Protein 6XOJ (pdb70)

Sequence (296 aa):
EGRMQIDEQPGNAIGAAVEGFDHATASDADIDALKSSTIYTKKIAVLKGQDLSPQQFLALGKRLGRPEAYYEPMYQHPEVTEIFVSSSNVPENGKQIGVPKTGKFWHADYQFMPDPFGITLIYPQVIPEKNRGTYFIDMGRAYDDRLPEDLKKEISSGTYCRRHSVRKYFKIRPHHDVYRPISEIIEEEVERKTPAVVVVQPTTFTHPMTGETVLYISEGFTVGIEDQDGKPLDEELLKRLFDATGQLDESFEHDNIHLQSFEQGDLLVWDNRSLIHRRARHTTTPEPTVSSYRVTVHDERKLHDGI

Solvent-accessible surface area: 13485 Å² total; per-residue (Å²): 83,77,98,36,79,44,63,87,90,104,71,157,45,41,6,7,39,0,98,40,12,69,20,79,87,10,34,113,74,18,10,91,44,0,27,59,5,0,18,77,17,7,0,0,14,0,47,69,9,136,32,44,29,88,85,0,27,37,0,0,128,73,2,19,132,28,51,33,30,46,5,86,51,15,40,13,99,122,9,78,58,0,20,0,15,1,62,50,87,84,120,72,52,99,31,11,9,52,94,24,15,68,17,7,13,0,4,8,0,5,27,88,45,2,2,2,0,0,0,28,15,2,52,58,28,13,140,95,27,64,13,28,17,0,1,20,2,6,63,2,42,100,105,8,85,110,101,19,36,139,80,3,83,46,11,92,1,111,0,0,6,107,104,70,34,55,107,27,112,143,4,86,216,70,89,122,76,38,11,100,69,35,8,59,164,103,5,76,23,17,71,8,35,0,39,12,84,1,25,62,48,51,55,50,0,0,4,0,0,54,0,8,4,39,18,4,19,43,69,135,57,51,121,68,105,114,71,8,5,61,104,0,14,88,38,0,0,4,80,39,104,63,22,145,57,102,28,24,51,69,26,56,24,94,124,14,5,0,1,0,6,0,0,2,0,0,3,14,33,30,61,62,96,102,36,138,44,51,55,9,14,26,22,0,6,0,21,20,152,118,102,1,9,96,67,66

Secondary structure (DSSP, 8-state):
----EEEEPSTT---EEEES--TTT--HHHHHHHHHHHHHHSEEEE-S----HHHHHHHHHHHSEE---SSGGGB-SS-TT-EEEE-S-BTTB--SBSS---S-B-TTTTSSS--SEEEEEEEE--SSS--EEEEEHHHHHHHS-HHHHHHHTT-EEEE-STTTPPPPGGGTTS-HHHHHHHHHHHS--EEEESEEE-TTT--EEE---TTTEEEEE-TTSPBPPTHHHHHHHHHHTTT-TT--STTEEEE---TT-EEEEETTTEEEEEPP--S----EEEEEEEE-SS-SSTT-

Structure (mmCIF, N/CA/C/O backbone):
data_6XOJ
#
_entry.id   6XOJ
#
_cell.length_a   62.103
_cell.length_b   62.103
_cell.length_c   168.083
_cell.angle_alpha   90.000
_cell.angle_beta   90.000
_cell.angle_gamma   90.000
#
_symmetry.space_group_name_H-M   'P 43 21 2'
#
loop_
_entity.id
_entity.type
_entity.pdbx_description
1 polymer 'ScoE protein'
2 non-polymer '(3~{R})-3-(2-hydroxy-2-oxoethylamino)butanoic acid'
3 non-polymer '2-OXOGLUTARIC ACID'
4 non-polymer 'ACETATE ION'
5 non-polymer 'FE (III) ION'
6 water water
#
loop_
_atom_site.group_PDB
_atom_site.id
_atom_site.type_symbol
_atom_site.label_atom_id
_atom_site.label_alt_id
_atom_site.label_comp_id
_atom_site.label_asym_id
_atom_site.label_entity_id
_atom_site.label_seq_id
_atom_site.pdbx_PDB_ins_code
_atom_site.Cartn_x
_atom_site.Cartn_y
_atom_site.Cartn_z
_atom_site.occupancy
_atom_site.B_iso_or_equiv
_atom_site.auth_seq_id
_atom_site.auth_comp_id
_atom_site.auth_asym_id
_atom_site.auth_atom_id
_atom_site.pdbx_PDB_model_num
ATOM 1 N N . GLU A 1 28 ? 8.302 -42.937 200.721 1.00 41.38 28 GLU A N 1
ATOM 2 C CA . GLU A 1 28 ? 9.403 -43.258 199.816 1.00 35.33 28 GLU A CA 1
ATOM 3 C C . GLU A 1 28 ? 9.625 -44.752 199.711 1.00 39.78 28 GLU A C 1
ATOM 4 O O . GLU A 1 28 ? 8.778 -45.554 200.107 1.00 44.79 28 GLU A O 1
ATOM 6 N N . GLY A 1 29 ? 10.785 -45.116 199.177 1.00 45.03 29 GLY A N 1
ATOM 7 C CA . GLY A 1 29 ? 11.108 -46.511 198.987 1.00 50.93 29 GLY A CA 1
ATOM 8 C C . GLY A 1 29 ? 11.593 -46.850 197.594 1.00 59.75 29 GLY A C 1
ATOM 9 O O . GLY A 1 29 ? 12.367 -47.802 197.436 1.00 79.34 29 GLY A O 1
ATOM 10 N N . ARG A 1 30 ? 11.167 -46.097 196.573 1.00 46.51 30 ARG A N 1
ATOM 11 C CA . ARG A 1 30 ? 11.578 -46.480 195.226 1.00 42.66 30 ARG A CA 1
ATOM 12 C C . ARG A 1 30 ? 11.566 -45.393 194.147 1.00 29.24 30 ARG A C 1
ATOM 13 O O . ARG A 1 30 ? 11.745 -45.730 192.976 1.00 31.50 30 ARG A O 1
ATOM 16 N N . MET A 1 31 ? 11.379 -44.110 194.483 1.00 29.37 31 MET A N 1
ATOM 17 C CA . MET A 1 31 ? 11.650 -43.081 193.477 1.00 24.59 31 MET A CA 1
ATOM 18 C C . MET A 1 31 ? 13.133 -43.111 193.136 1.00 22.28 31 MET A C 1
ATOM 19 O O . MET A 1 31 ? 13.985 -43.121 194.030 1.00 27.48 31 MET A O 1
ATOM 24 N N . GLN A 1 32 ? 13.443 -43.134 191.841 1.00 21.31 32 GLN A N 1
ATOM 25 C CA . GLN A 1 32 ? 14.822 -43.160 191.369 1.00 24.35 32 GLN A CA 1
ATOM 26 C C . GLN A 1 32 ? 15.006 -42.071 190.325 1.00 19.52 32 GLN A C 1
ATOM 27 O O . GLN A 1 32 ? 14.352 -42.095 189.278 1.00 20.97 32 GLN A O 1
ATOM 30 N N . ILE A 1 33 ? 15.894 -41.122 190.607 1.00 20.97 33 ILE A N 1
ATOM 31 C CA . ILE A 1 33 ? 16.195 -40.027 189.692 1.00 20.51 33 ILE A CA 1
ATOM 32 C C . ILE A 1 33 ? 17.482 -40.343 188.944 1.00 20.94 33 ILE A C 1
ATOM 33 O O . ILE A 1 33 ? 18.522 -40.604 189.564 1.00 23.04 33 ILE A O 1
ATOM 38 N N . ASP A 1 34 ? 17.426 -40.293 187.613 1.00 18.86 34 ASP A N 1
ATOM 39 C CA . ASP A 1 34 ? 18.589 -40.511 186.755 1.00 21.16 34 ASP A CA 1
ATOM 40 C C . ASP A 1 34 ? 18.868 -39.211 186.011 1.00 21.59 34 ASP A C 1
ATOM 41 O O . ASP A 1 34 ? 18.226 -38.922 184.994 1.00 20.54 34 ASP A O 1
ATOM 43 N N . GLU A 1 35 ? 19.824 -38.434 186.511 1.00 22.50 35 GLU A N 1
ATOM 44 C CA . GLU A 1 35 ? 20.161 -37.154 185.901 1.00 20.51 35 GLU A CA 1
ATOM 45 C C . GLU A 1 35 ? 21.096 -37.356 184.717 1.00 23.39 35 GLU A C 1
ATOM 46 O O . GLU A 1 35 ? 21.988 -38.209 184.750 1.00 25.79 35 GLU A O 1
ATOM 52 N N . GLN A 1 36 ? 20.889 -36.568 183.661 1.00 22.16 36 GLN A N 1
ATO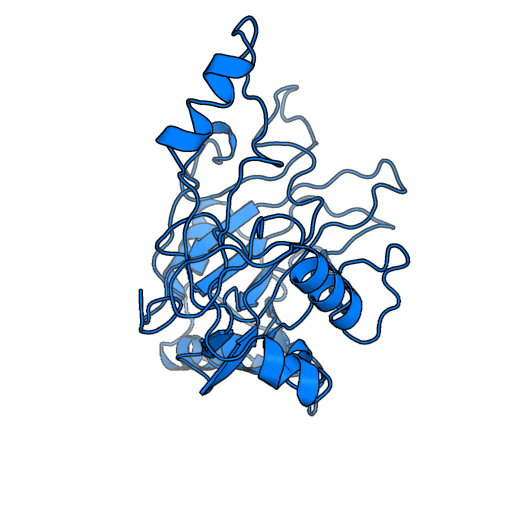M 53 C CA . GLN A 1 36 ? 21.818 -36.596 182.544 1.00 22.97 36 GLN A CA 1
ATOM 54 C C . GLN A 1 36 ? 23.201 -36.163 183.029 1.00 24.39 36 GLN A C 1
ATOM 55 O O . GLN A 1 36 ? 23.321 -35.338 183.938 1.00 25.34 36 GLN A O 1
ATOM 61 N N . PRO A 1 37 ? 24.265 -36.711 182.445 1.00 31.49 37 PRO A N 1
ATOM 62 C CA . PRO A 1 37 ? 25.608 -36.459 182.982 1.00 33.50 37 PRO A CA 1
ATOM 63 C C . PRO A 1 37 ? 26.096 -35.051 182.684 1.00 31.36 37 PRO A C 1
ATOM 64 O O . PRO A 1 37 ? 25.840 -34.493 181.613 1.00 27.73 37 PRO A O 1
ATOM 68 N N . GLY A 1 38 ? 26.810 -34.485 183.653 1.00 34.55 38 GLY 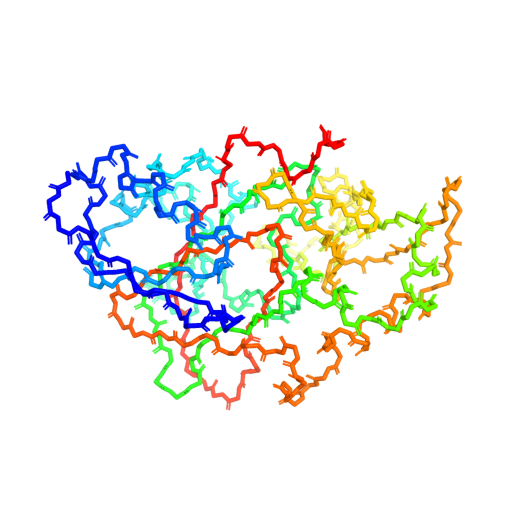A N 1
ATOM 69 C CA . GLY A 1 38 ? 27.532 -33.243 183.417 1.00 35.94 38 GLY A CA 1
ATOM 70 C C . GLY A 1 38 ? 26.599 -32.069 183.214 1.00 33.24 38 GLY A C 1
ATOM 71 O O . GLY A 1 38 ? 25.676 -31.831 184.001 1.00 33.37 38 GLY A O 1
ATOM 72 N N . ASN A 1 39 ? 26.845 -31.319 182.145 1.00 31.13 39 ASN A N 1
ATOM 73 C CA . ASN A 1 39 ? 26.080 -30.124 181.829 1.00 33.76 39 ASN A CA 1
ATOM 74 C C . ASN A 1 39 ? 24.869 -30.409 180.955 1.00 29.56 39 ASN A C 1
ATOM 75 O O . ASN A 1 39 ? 24.123 -29.477 180.638 1.00 26.85 39 ASN A O 1
ATOM 80 N N . ALA A 1 40 ? 24.664 -31.658 180.550 1.00 23.71 40 ALA A N 1
ATOM 81 C CA . ALA A 1 40 ? 23.554 -31.981 179.667 1.00 22.67 40 ALA A CA 1
ATOM 82 C C . ALA A 1 40 ? 22.234 -31.805 180.407 1.00 23.93 40 ALA A C 1
ATOM 83 O O . ALA A 1 40 ? 22.076 -32.267 181.540 1.00 21.50 40 ALA A O 1
ATOM 85 N N . ILE A 1 41 ? 21.286 -31.134 179.759 1.00 19.44 41 ILE A N 1
ATOM 86 C CA . ILE A 1 41 ? 19.999 -30.861 180.381 1.00 19.33 41 ILE A CA 1
ATOM 87 C C . ILE A 1 41 ? 19.229 -32.160 180.603 1.00 19.93 41 ILE A C 1
ATOM 88 O O . ILE A 1 41 ? 19.335 -33.119 179.824 1.00 19.83 41 ILE A O 1
ATOM 93 N N . GLY A 1 42 ? 18.457 -32.205 181.682 1.00 16.88 42 GLY A N 1
ATOM 94 C CA . GLY A 1 42 ? 17.388 -33.175 181.787 1.00 18.03 42 GLY A CA 1
ATOM 95 C C . GLY A 1 42 ? 17.667 -34.276 182.806 1.00 19.42 42 GLY A C 1
ATOM 96 O O . GLY A 1 42 ? 18.809 -34.551 183.197 1.00 18.31 42 GLY A O 1
ATOM 97 N N . ALA A 1 43 ? 16.582 -34.937 183.203 1.00 16.93 43 ALA A N 1
ATOM 98 C CA . ALA A 1 43 ? 16.625 -36.083 184.100 1.00 16.70 43 ALA A CA 1
ATOM 99 C C . ALA A 1 43 ? 15.367 -36.903 183.870 1.00 17.59 43 ALA A C 1
ATOM 100 O O . ALA A 1 43 ? 14.337 -36.370 183.448 1.00 19.89 43 ALA A O 1
ATOM 102 N N . ALA A 1 44 ? 15.465 -38.206 184.120 1.00 17.42 44 ALA A N 1
ATOM 103 C CA . ALA A 1 44 ? 14.321 -39.104 184.087 1.00 17.95 44 ALA A CA 1
ATOM 104 C C . ALA A 1 44 ? 14.080 -39.635 185.491 1.00 18.21 44 ALA A C 1
ATOM 105 O O . ALA A 1 44 ? 15.033 -39.914 186.230 1.00 21.37 44 ALA A O 1
ATOM 107 N N . VAL A 1 45 ? 12.811 -39.773 185.862 1.00 16.25 45 VAL A N 1
ATOM 108 C CA . VAL A 1 45 ? 12.431 -40.157 187.218 1.00 17.34 45 VAL A CA 1
ATOM 109 C C . VAL A 1 45 ? 11.530 -41.378 187.138 1.00 19.48 45 VAL A C 1
ATOM 110 O O . VAL A 1 45 ? 10.425 -41.309 186.583 1.00 21.42 45 VAL A O 1
ATOM 114 N N . GLU A 1 46 ? 11.993 -42.489 187.706 1.00 19.81 46 GLU A N 1
ATOM 115 C CA . GLU A 1 46 ? 11.237 -43.732 187.738 1.00 19.86 46 GLU A CA 1
ATOM 116 C C . GLU A 1 46 ? 10.665 -43.954 189.129 1.00 19.12 46 GLU A C 1
ATOM 117 O O . GLU A 1 46 ? 11.224 -43.499 190.128 1.00 21.19 46 GLU A O 1
ATOM 123 N N . GLY A 1 47 ? 9.534 -44.653 189.184 1.00 22.01 47 GLY A N 1
ATOM 124 C CA . GLY A 1 47 ? 8.972 -45.033 190.465 1.00 20.72 47 GLY A CA 1
ATOM 125 C C . GLY A 1 47 ? 8.410 -43.897 191.285 1.00 19.80 47 GLY A C 1
ATOM 126 O O . GLY A 1 47 ? 8.319 -44.018 192.513 1.00 23.93 47 GLY A O 1
ATOM 127 N N . PHE A 1 48 ? 8.029 -42.785 190.656 1.00 20.33 48 PHE A N 1
ATOM 128 C CA . PHE A 1 48 ? 7.471 -41.660 191.393 1.00 19.82 48 PHE A CA 1
ATOM 129 C C . PHE A 1 48 ? 5.974 -41.862 191.578 1.00 18.90 48 PHE A C 1
ATOM 130 O O . PHE A 1 48 ? 5.234 -42.005 190.597 1.00 20.44 48 PHE A O 1
ATOM 138 N N . ASP A 1 49 ? 5.537 -41.876 192.834 1.00 19.03 49 ASP A N 1
ATOM 139 C CA . ASP A 1 49 ? 4.125 -41.921 193.201 1.00 20.57 49 ASP A CA 1
ATOM 140 C C . ASP A 1 49 ? 3.864 -40.714 194.088 1.00 21.07 49 ASP A C 1
ATOM 141 O O . ASP A 1 49 ? 4.305 -40.679 195.241 1.00 18.94 49 ASP A O 1
ATOM 146 N N . HIS A 1 50 ? 3.156 -39.718 193.552 1.00 19.00 50 HIS A N 1
ATOM 147 C CA . HIS A 1 50 ? 2.938 -38.488 194.304 1.00 18.83 50 HIS A CA 1
ATOM 148 C C . HIS A 1 50 ? 2.158 -38.714 195.592 1.00 21.91 50 HIS A C 1
ATOM 149 O O . HIS A 1 50 ? 2.248 -37.888 196.506 1.00 23.75 50 HIS A O 1
ATOM 156 N N . ALA A 1 51 ? 1.388 -39.800 195.688 1.00 18.88 51 ALA A N 1
ATOM 157 C CA . ALA A 1 51 ? 0.615 -40.040 196.898 1.00 22.73 51 ALA A CA 1
ATOM 158 C C . ALA A 1 51 ? 1.458 -40.599 198.033 1.00 23.87 51 ALA A C 1
ATOM 159 O O . ALA A 1 51 ? 1.053 -40.492 199.198 1.00 30.49 51 ALA A O 1
ATOM 161 N N . THR A 1 52 ? 2.617 -41.181 197.732 1.00 19.69 52 THR A N 1
ATOM 162 C CA . THR A 1 52 ? 3.412 -41.853 198.751 1.00 22.03 52 THR A CA 1
ATOM 163 C C . THR A 1 52 ? 4.836 -41.332 198.882 1.00 22.33 52 THR A C 1
ATOM 164 O O . THR A 1 52 ? 5.524 -41.707 199.841 1.00 21.53 52 THR A O 1
ATOM 168 N N . ALA A 1 53 ? 5.300 -40.483 197.966 1.00 19.75 53 ALA A N 1
ATOM 169 C CA . ALA A 1 53 ? 6.668 -39.987 198.043 1.00 18.59 53 ALA A CA 1
ATOM 170 C C . ALA A 1 53 ? 6.914 -39.291 199.380 1.00 18.49 53 ALA A C 1
ATOM 171 O O . ALA A 1 53 ? 6.035 -38.616 199.920 1.00 19.57 53 ALA A O 1
ATOM 173 N N . SER A 1 54 ? 8.118 -39.476 199.918 1.00 18.39 54 SER A N 1
ATOM 174 C CA . SER A 1 54 ? 8.497 -38.866 201.183 1.00 16.50 54 SER A CA 1
ATOM 175 C C . SER A 1 54 ? 8.827 -37.388 200.980 1.00 19.69 54 SER A C 1
ATOM 176 O O . SER A 1 54 ? 8.943 -36.893 199.855 1.00 18.65 54 SER A O 1
ATOM 179 N N . ASP A 1 55 ? 8.991 -36.674 202.094 1.00 19.74 55 ASP A N 1
ATOM 180 C CA . ASP A 1 55 ? 9.423 -35.285 202.003 1.00 18.20 55 ASP A CA 1
ATOM 181 C C . ASP A 1 55 ? 10.808 -35.184 201.378 1.00 17.53 55 ASP A C 1
ATOM 182 O O . ASP A 1 55 ? 11.068 -34.277 200.576 1.00 18.68 55 ASP A O 1
ATOM 187 N N . ALA A 1 56 ? 11.699 -36.123 201.706 1.00 18.99 56 ALA A N 1
ATOM 188 C CA . ALA A 1 56 ? 13.034 -36.118 201.116 1.00 17.87 56 ALA A CA 1
ATOM 189 C C . ALA A 1 56 ? 12.975 -36.411 199.623 1.00 17.99 56 ALA A C 1
ATOM 190 O O . ALA A 1 56 ? 13.780 -35.868 198.856 1.00 19.15 56 ALA A O 1
ATOM 192 N N . ASP A 1 57 ? 12.040 -37.267 199.196 1.00 18.20 57 ASP A N 1
ATOM 193 C CA . ASP A 1 57 ? 11.846 -37.518 197.767 1.00 17.92 57 ASP A CA 1
ATOM 194 C C . ASP A 1 57 ? 11.462 -36.236 197.048 1.00 19.66 57 ASP A C 1
ATOM 195 O O . ASP A 1 57 ? 12.000 -35.921 195.978 1.00 16.81 57 ASP A O 1
ATOM 200 N N . ILE A 1 58 ? 10.512 -35.492 197.618 1.00 18.36 58 ILE A N 1
ATOM 201 C CA . ILE A 1 58 ? 10.070 -34.251 196.993 1.00 17.28 58 ILE A CA 1
ATOM 202 C C . ILE A 1 58 ? 11.211 -33.247 196.927 1.00 16.74 58 ILE A C 1
ATOM 203 O O . ILE A 1 58 ? 11.414 -32.586 195.902 1.00 17.59 58 ILE A O 1
ATOM 208 N N . ASP A 1 59 ? 11.976 -33.114 198.013 1.00 17.72 59 ASP A N 1
ATOM 209 C CA . ASP A 1 59 ? 13.083 -32.167 198.006 1.00 17.36 59 ASP A CA 1
ATOM 210 C C . ASP A 1 59 ? 14.127 -32.557 196.965 1.00 16.69 59 ASP A C 1
ATOM 211 O O . ASP A 1 59 ? 14.709 -31.688 196.300 1.00 17.04 59 ASP A O 1
ATOM 216 N N . ALA A 1 60 ? 14.365 -33.859 196.801 1.00 17.09 60 ALA A N 1
ATOM 217 C CA . ALA A 1 60 ? 15.328 -34.311 195.801 1.00 16.88 60 ALA A CA 1
ATOM 218 C C . ALA A 1 60 ? 14.820 -34.048 194.391 1.00 16.51 60 ALA A C 1
ATOM 219 O O . ALA A 1 60 ? 15.584 -33.624 193.516 1.00 16.26 60 ALA A O 1
ATOM 221 N N . LEU A 1 61 ? 13.531 -34.285 194.157 1.00 15.51 61 LEU A N 1
ATOM 222 C CA . LEU A 1 61 ? 12.955 -33.987 192.852 1.00 16.05 61 LEU A CA 1
ATOM 223 C C . LEU A 1 61 ? 13.043 -32.494 192.544 1.00 16.47 61 LEU A C 1
ATOM 224 O O . LEU A 1 61 ? 13.397 -32.105 191.424 1.00 15.49 61 LEU A O 1
ATOM 229 N N . LYS A 1 62 ? 12.734 -31.645 193.525 1.00 16.28 62 LYS A N 1
ATOM 230 C CA . LYS A 1 62 ? 12.821 -30.205 193.287 1.00 16.65 62 LYS A CA 1
ATOM 231 C C . LYS A 1 62 ? 14.249 -29.779 192.982 1.00 15.95 62 LYS A C 1
ATOM 232 O O . LYS A 1 62 ? 14.480 -28.965 192.078 1.00 15.36 62 LYS A O 1
ATOM 238 N N A SER A 1 63 ? 15.223 -30.317 193.717 0.61 14.94 63 SER A N 1
ATOM 239 N N B SER A 1 63 ? 15.222 -30.323 193.717 0.39 15.00 63 SER A N 1
ATOM 240 C CA A SER A 1 63 ? 16.612 -29.996 193.414 0.61 15.61 63 SER A CA 1
ATOM 241 C CA B SER A 1 63 ? 16.620 -30.018 193.430 0.39 15.69 63 SER A CA 1
ATOM 242 C C A SER A 1 63 ? 16.976 -30.403 191.991 0.61 16.36 63 SER A C 1
ATOM 243 C C B SER A 1 63 ? 16.991 -30.416 192.006 0.39 16.38 63 SER A C 1
ATOM 244 O O A SER A 1 63 ? 17.679 -29.666 191.288 0.61 15.56 63 SER A O 1
ATOM 245 O O B SER A 1 63 ? 17.711 -29.683 191.316 0.39 15.63 63 SER A O 1
ATOM 250 N N . THR A 1 64 ? 16.499 -31.569 191.546 1.00 15.89 64 THR A N 1
ATOM 251 C CA . THR A 1 64 ? 16.735 -31.990 190.167 1.00 14.96 64 THR A CA 1
ATOM 252 C C . THR A 1 64 ? 16.110 -31.015 189.170 1.00 14.80 64 THR A C 1
ATOM 253 O O . THR A 1 64 ? 16.716 -30.686 188.143 1.00 14.64 64 THR A O 1
ATOM 257 N N . ILE A 1 65 ? 14.897 -30.542 189.461 1.00 14.81 65 ILE A N 1
ATOM 258 C CA . ILE A 1 65 ? 14.251 -29.565 188.587 1.00 13.57 65 ILE A CA 1
ATOM 259 C C . ILE A 1 65 ? 15.096 -28.298 188.471 1.00 14.17 65 ILE A C 1
ATOM 260 O O . ILE A 1 65 ? 15.325 -27.785 187.370 1.00 14.40 65 ILE A O 1
ATOM 265 N N . TYR A 1 66 ? 15.589 -27.775 189.598 1.00 13.36 66 TYR A N 1
ATOM 266 C CA . TYR A 1 66 ? 16.325 -26.512 189.524 1.00 12.46 66 TYR A CA 1
ATOM 267 C C . TYR A 1 66 ? 17.700 -26.671 188.879 1.00 13.31 66 TYR A C 1
ATOM 268 O O . TYR A 1 66 ? 18.236 -25.702 188.335 1.00 15.11 66 TYR A O 1
ATOM 277 N N . THR A 1 67 ? 18.305 -27.853 188.959 1.00 14.55 67 THR A N 1
ATOM 278 C CA . THR A 1 67 ? 19.668 -28.036 188.468 1.00 15.51 67 THR A CA 1
ATOM 279 C C . THR A 1 67 ? 19.719 -28.672 187.088 1.00 15.68 67 THR A C 1
ATOM 280 O O . THR A 1 67 ? 20.542 -28.262 186.260 1.00 18.50 67 THR A O 1
ATOM 284 N N . LYS A 1 68 ? 18.860 -29.653 186.819 1.00 14.70 68 LYS A N 1
ATOM 285 C CA . LYS A 1 68 ? 18.782 -30.278 185.507 1.00 14.60 68 LYS A CA 1
ATOM 286 C C . LYS A 1 68 ? 17.710 -29.664 184.615 1.00 14.86 68 LYS A C 1
ATOM 287 O O . LYS A 1 68 ? 17.648 -30.004 183.426 1.00 14.88 68 LYS A O 1
ATOM 293 N N . LYS A 1 69 ? 16.867 -28.791 185.170 1.00 14.23 69 LYS A N 1
ATOM 294 C CA . LYS A 1 69 ? 15.933 -27.931 184.446 1.00 12.25 69 LYS A CA 1
ATOM 295 C C . LYS A 1 69 ? 14.660 -28.622 183.975 1.00 13.72 69 LYS A C 1
ATOM 296 O O . LYS A 1 69 ? 13.590 -28.014 184.035 1.00 13.78 69 LYS A O 1
ATOM 302 N N . ILE A 1 70 ? 14.757 -29.852 183.469 1.00 13.81 70 ILE A N 1
ATOM 303 C CA . ILE A 1 70 ? 13.593 -30.622 183.037 1.00 13.13 70 ILE A CA 1
ATOM 304 C C . ILE A 1 70 ? 13.677 -31.995 183.687 1.00 15.43 70 ILE A C 1
ATOM 305 O O . ILE A 1 70 ? 14.642 -32.734 183.459 1.00 18.77 70 ILE A O 1
ATOM 310 N N . ALA A 1 71 ? 12.671 -32.340 184.475 1.00 13.89 71 ALA A N 1
ATOM 311 C CA . ALA A 1 71 ? 12.527 -33.680 185.028 1.00 13.77 71 ALA A CA 1
ATOM 312 C C . ALA A 1 71 ? 11.354 -34.362 184.341 1.00 16.86 71 ALA A C 1
ATOM 313 O O . ALA A 1 71 ? 10.235 -33.837 184.356 1.00 17.15 71 ALA A O 1
ATOM 315 N N . VAL A 1 72 ? 11.600 -35.520 183.742 1.00 15.34 72 VAL A N 1
ATOM 316 C CA . VAL A 1 72 ? 10.546 -36.290 183.095 1.00 14.66 72 VAL A CA 1
ATOM 317 C C . VAL A 1 72 ? 10.133 -37.414 184.030 1.00 17.50 72 VAL A C 1
ATOM 318 O O . VAL A 1 72 ? 10.904 -38.347 184.276 1.00 18.35 72 VAL A O 1
ATOM 322 N N . LEU A 1 73 ? 8.922 -37.322 184.560 1.00 16.51 73 LEU A N 1
ATOM 323 C CA . LEU A 1 73 ? 8.384 -38.381 185.404 1.00 18.05 73 LEU A CA 1
ATOM 324 C C . LEU A 1 73 ? 7.825 -39.477 184.514 1.00 19.74 73 LEU A C 1
ATOM 325 O O . LEU A 1 73 ? 7.005 -39.209 183.634 1.00 19.15 73 LEU A O 1
ATOM 330 N N . LYS A 1 74 ? 8.280 -40.708 184.731 1.00 18.78 74 LYS A N 1
ATOM 331 C CA . LYS A 1 74 ? 7.906 -41.826 183.872 1.00 19.24 74 LYS A CA 1
ATOM 332 C C . LYS A 1 74 ? 6.719 -42.593 184.446 1.00 17.48 74 LYS A C 1
ATOM 333 O O . LYS A 1 74 ? 6.527 -42.664 185.664 1.00 19.24 74 LYS A O 1
ATOM 339 N N . GLY A 1 75 ? 5.926 -43.176 183.550 1.00 18.80 75 GLY A N 1
ATOM 340 C CA . GLY A 1 75 ? 4.854 -44.077 183.958 1.00 21.01 75 GLY A CA 1
ATOM 341 C C . GLY A 1 75 ? 3.770 -43.460 184.818 1.00 21.92 75 GLY A C 1
ATOM 342 O O . GLY A 1 75 ? 3.315 -44.082 185.786 1.00 23.83 75 GLY A O 1
ATOM 343 N N . GLN A 1 76 ? 3.332 -42.251 184.484 1.00 17.42 76 GLN A N 1
ATOM 344 C CA . GLN A 1 76 ? 2.268 -41.585 185.221 1.00 17.31 76 GLN A CA 1
ATOM 345 C C . GLN A 1 76 ? 0.956 -41.847 184.496 1.00 19.50 76 GLN A C 1
ATOM 346 O O . GLN A 1 76 ? 0.824 -41.518 183.312 1.00 21.97 76 GLN A O 1
ATOM 352 N N . ASP A 1 77 ? 0.005 -42.463 185.197 1.00 21.43 77 ASP A N 1
ATOM 353 C CA . ASP A 1 77 ? -1.329 -42.772 184.676 1.00 21.56 77 ASP A CA 1
ATOM 354 C C . ASP A 1 77 ? -2.311 -42.108 185.631 1.00 21.06 77 ASP A C 1
ATOM 355 O O . ASP A 1 77 ? -2.758 -42.716 186.607 1.00 23.51 77 ASP A O 1
ATOM 360 N N . LEU A 1 78 ? -2.643 -40.847 185.348 1.00 19.55 78 LEU A N 1
ATOM 361 C CA . LEU A 1 78 ? -3.321 -39.993 186.309 1.00 19.61 78 LEU A CA 1
ATOM 362 C C . LEU A 1 78 ? -4.581 -39.392 185.712 1.00 18.60 78 LEU A C 1
ATOM 363 O O . LEU A 1 78 ? -4.602 -38.989 184.543 1.00 20.51 78 LEU A O 1
ATOM 368 N N . SER A 1 79 ? -5.625 -39.327 186.533 1.00 19.61 79 SER A N 1
ATOM 369 C CA . SER A 1 79 ? -6.800 -38.546 186.214 1.00 20.42 79 SER A CA 1
ATOM 370 C C . SER A 1 79 ? -6.458 -37.065 186.354 1.00 21.36 79 SER A C 1
ATOM 371 O O . SER A 1 79 ? -5.422 -36.702 186.921 1.00 20.16 79 SER A O 1
ATOM 374 N N . PRO A 1 80 ? -7.314 -36.178 185.838 1.00 19.98 80 PRO A N 1
ATOM 375 C CA . PRO A 1 80 ? -7.084 -34.739 186.059 1.00 19.93 80 PRO A CA 1
ATOM 376 C C . PRO A 1 80 ? -6.939 -34.392 187.527 1.00 18.96 80 PRO A C 1
ATOM 377 O O . PRO A 1 80 ? -6.064 -33.604 187.902 1.00 18.45 80 PRO A O 1
ATOM 381 N N . GLN A 1 81 ? -7.761 -35.003 188.380 1.00 18.69 81 GLN A N 1
ATOM 382 C CA . GLN A 1 81 ? -7.675 -34.760 189.812 1.00 19.01 81 GLN A CA 1
ATOM 383 C C . GLN A 1 81 ? -6.343 -35.244 190.387 1.00 18.14 81 GLN A C 1
ATOM 384 O O . GLN A 1 81 ? -5.741 -34.572 191.234 1.00 20.29 81 GLN A O 1
ATOM 390 N N . GLN A 1 82 ? -5.865 -36.409 189.936 1.00 17.94 82 GLN A N 1
ATOM 391 C CA . GLN A 1 82 ? -4.581 -36.913 190.419 1.00 18.36 82 GLN A CA 1
ATOM 392 C C . GLN A 1 82 ? -3.419 -36.055 189.930 1.00 15.11 82 GLN A C 1
ATOM 393 O O . GLN A 1 82 ? -2.442 -35.861 190.666 1.00 17.34 82 GLN A O 1
ATOM 399 N N . PHE A 1 83 ? -3.525 -35.518 188.711 1.00 17.44 83 PHE A N 1
ATOM 400 C CA . PHE A 1 83 ? -2.498 -34.617 188.198 1.00 16.52 83 PHE A CA 1
ATOM 401 C C . PHE A 1 83 ? -2.397 -33.363 189.060 1.00 15.45 83 PHE A C 1
ATOM 402 O O . PHE A 1 83 ? -1.296 -32.940 189.426 1.00 15.06 83 PHE A O 1
ATOM 410 N N . LEU A 1 84 ? -3.537 -32.765 189.415 1.00 15.94 84 LEU A N 1
ATOM 411 C CA . LEU A 1 84 ? -3.500 -31.619 190.318 1.00 14.31 84 LEU A CA 1
ATOM 412 C C . LEU A 1 84 ? -2.880 -31.994 191.658 1.00 15.24 84 LEU A C 1
ATOM 413 O O . LEU A 1 84 ? -2.087 -31.228 192.219 1.00 16.11 84 LEU A O 1
ATOM 418 N N . ALA A 1 85 ? -3.229 -33.177 192.179 1.00 17.01 85 ALA A N 1
ATOM 419 C CA . ALA A 1 85 ? -2.656 -33.627 193.443 1.00 16.43 85 ALA A CA 1
ATOM 420 C C . ALA A 1 85 ? -1.140 -33.742 193.345 1.00 15.15 85 ALA A C 1
ATOM 421 O O . ALA A 1 85 ? -0.420 -33.396 194.287 1.00 17.03 85 ALA A O 1
ATOM 423 N N . LEU A 1 86 ? -0.637 -34.220 192.205 1.00 16.06 86 LEU A N 1
ATOM 424 C CA . LEU A 1 86 ? 0.806 -34.296 192.018 1.00 15.32 86 LEU A CA 1
ATOM 425 C C . LEU A 1 86 ? 1.429 -32.904 192.037 1.00 17.91 86 LEU A C 1
ATOM 426 O O . LEU A 1 86 ? 2.449 -32.668 192.692 1.00 16.17 86 LEU A O 1
ATOM 431 N N . GLY A 1 87 ? 0.834 -31.962 191.307 1.00 15.88 87 GLY A N 1
ATOM 432 C CA . GLY A 1 87 ? 1.344 -30.599 191.338 1.00 16.94 87 GLY A CA 1
ATOM 433 C C . GLY A 1 87 ? 1.359 -30.005 192.736 1.00 14.96 87 GLY A C 1
ATOM 434 O O . GLY A 1 87 ? 2.291 -29.284 193.108 1.00 16.51 87 GLY A O 1
ATOM 435 N N . LYS A 1 88 ? 0.320 -30.298 193.530 1.00 15.63 88 LYS A N 1
ATOM 436 C CA . LYS A 1 88 ? 0.252 -29.813 194.906 1.00 16.43 88 LYS A CA 1
ATOM 437 C C . LYS A 1 88 ? 1.379 -30.339 195.791 1.00 15.28 88 LYS A C 1
ATOM 438 O O . LYS A 1 88 ? 1.690 -29.705 196.801 1.00 18.37 88 LYS A O 1
ATOM 444 N N . ARG A 1 89 ? 1.993 -31.479 195.450 1.00 17.55 89 ARG A N 1
ATOM 445 C CA . ARG A 1 89 ? 3.173 -31.910 196.203 1.00 17.33 89 ARG A CA 1
ATOM 446 C C . ARG A 1 89 ? 4.356 -30.983 195.972 1.00 18.16 89 ARG A C 1
ATOM 447 O O . ARG A 1 89 ? 5.249 -30.894 196.821 1.00 18.15 89 ARG A O 1
ATOM 455 N N . LEU A 1 90 ? 4.403 -30.309 194.824 1.00 17.07 90 LEU A N 1
ATOM 456 C CA . LEU A 1 90 ? 5.547 -29.468 194.491 1.00 17.91 90 LEU A CA 1
ATOM 457 C C . LEU A 1 90 ? 5.358 -27.996 194.819 1.00 16.82 90 LEU A C 1
ATOM 458 O O . LEU A 1 90 ? 6.355 -27.290 194.995 1.00 20.49 90 LEU A O 1
ATOM 463 N N . GLY A 1 91 ? 4.125 -27.508 194.889 1.00 15.21 91 GLY A N 1
ATOM 464 C CA . GLY A 1 91 ? 3.920 -26.102 195.165 1.00 15.91 91 GLY A CA 1
ATOM 465 C C . GLY A 1 91 ? 2.450 -25.759 195.111 1.00 12.62 91 GLY A C 1
ATOM 466 O O . GLY A 1 91 ? 1.585 -26.637 195.096 1.00 16.43 91 GLY A O 1
ATOM 467 N N . ARG A 1 92 ? 2.185 -24.453 195.082 1.00 12.63 92 ARG A N 1
ATOM 468 C CA . ARG A 1 92 ? 0.824 -23.935 195.145 1.00 13.79 92 ARG A CA 1
ATOM 469 C C . ARG A 1 92 ? 0.300 -23.675 193.735 1.00 13.27 92 ARG A C 1
ATOM 470 O O . ARG A 1 92 ? 0.797 -22.754 193.059 1.00 13.83 92 ARG A O 1
ATOM 478 N N . PRO A 1 93 ? -0.683 -24.431 193.253 1.00 12.80 93 PRO A N 1
ATOM 479 C CA . PRO A 1 93 ? -1.172 -24.219 191.883 1.00 12.88 93 PRO A CA 1
ATOM 480 C C . PRO A 1 93 ? -1.846 -22.869 191.714 1.00 13.46 93 PRO A C 1
ATOM 481 O O . PRO A 1 93 ? -2.548 -22.378 192.601 1.00 16.01 93 PRO A O 1
ATOM 485 N N . GLU A 1 94 ? -1.669 -22.293 190.528 1.00 14.22 94 GLU A N 1
ATOM 486 C CA . GLU A 1 94 ? -2.400 -21.093 190.135 1.00 13.94 94 GLU A CA 1
ATOM 487 C C . GLU A 1 94 ? -3.153 -21.368 188.841 1.00 14.73 94 GLU A C 1
ATOM 488 O O . GLU A 1 94 ? -2.590 -21.926 187.892 1.00 16.92 94 GLU A O 1
ATOM 494 N N . ALA A 1 95 ? -4.421 -20.976 188.812 1.00 14.07 95 ALA A N 1
ATOM 495 C CA . ALA A 1 95 ? -5.258 -21.134 187.633 1.00 14.57 95 ALA A CA 1
ATOM 496 C C . ALA A 1 95 ? -4.972 -20.025 186.626 1.00 13.78 95 ALA A C 1
ATOM 497 O O . ALA A 1 95 ? -4.643 -18.893 186.987 1.00 15.39 95 ALA A O 1
ATOM 499 N N . TYR A 1 96 ? -5.103 -20.363 185.342 1.00 13.24 96 TYR A N 1
ATOM 500 C CA . TYR A 1 96 ? -4.847 -19.388 184.288 1.00 13.46 96 TYR A CA 1
ATOM 501 C C . TYR A 1 96 ? -5.896 -18.286 184.313 1.00 13.87 96 TYR A C 1
ATOM 502 O O . TYR A 1 96 ? -7.096 -18.550 184.453 1.00 14.07 96 TYR A O 1
ATOM 511 N N . TYR A 1 97 ? -5.436 -17.040 184.165 1.00 11.98 97 TYR A N 1
ATOM 512 C CA . TYR A 1 97 ? -6.297 -15.868 184.342 1.00 12.34 97 TYR A CA 1
ATOM 513 C C . TYR A 1 97 ? -7.395 -15.739 183.283 1.00 12.06 97 TYR A C 1
ATOM 514 O O . TYR A 1 97 ? -8.347 -14.976 183.501 1.00 14.01 97 TYR A O 1
ATOM 523 N N . GLU A 1 98 ? -7.268 -16.416 182.131 1.00 12.12 98 GLU A N 1
ATOM 524 C CA . GLU A 1 98 ? -8.336 -16.439 181.139 1.00 11.79 98 GLU A CA 1
ATOM 525 C C . GLU A 1 98 ? -9.021 -17.794 181.204 1.00 12.52 98 GLU A C 1
ATOM 526 O O . GLU A 1 98 ? -8.396 -18.816 180.880 1.00 12.41 98 GLU A O 1
ATOM 532 N N . PRO A 1 99 ? -10.279 -17.866 181.646 1.00 12.33 99 PRO A N 1
ATOM 533 C CA . PRO A 1 99 ? -10.858 -19.174 181.982 1.00 13.39 99 PRO A CA 1
ATOM 534 C C . PRO A 1 99 ? -11.209 -20.056 180.799 1.00 13.67 99 PRO A C 1
ATOM 535 O O . PRO A 1 99 ? -11.470 -21.248 181.011 1.00 14.34 99 PRO A O 1
ATOM 539 N N . MET A 1 100 ? -11.206 -19.547 179.561 1.00 13.47 100 MET A N 1
ATOM 540 C CA . MET A 1 100 ? -11.467 -20.453 178.447 1.00 13.65 100 MET A CA 1
ATOM 541 C C . MET A 1 100 ? -10.415 -21.546 178.347 1.00 12.87 100 MET A C 1
ATOM 542 O O . MET A 1 100 ? -10.677 -22.594 177.748 1.00 15.03 100 MET A O 1
ATOM 547 N N . TYR A 1 101 ? -9.240 -21.339 178.945 1.00 12.21 101 TYR A N 1
ATOM 548 C CA . TYR A 1 101 ? -8.201 -22.365 178.929 1.00 13.26 101 TYR A CA 1
ATOM 549 C C . TYR A 1 101 ? -8.411 -23.451 179.978 1.00 12.12 101 TYR A C 1
ATOM 550 O O . TYR A 1 101 ? -7.687 -24.455 179.964 1.00 14.36 101 TYR A O 1
ATOM 559 N N . GLN A 1 102 ? -9.348 -23.273 180.901 1.00 12.04 102 GLN A N 1
ATOM 560 C CA . GLN A 1 102 ? -9.425 -24.152 182.057 1.00 14.12 102 GLN A CA 1
ATOM 561 C C . GLN A 1 102 ? -10.157 -25.454 181.756 1.00 14.18 102 GLN A C 1
ATOM 562 O O . GLN A 1 102 ? -11.158 -25.481 181.025 1.00 15.47 102 GLN A O 1
ATOM 568 N N . HIS A 1 103 ? -9.654 -26.531 182.346 1.00 13.37 103 HIS A N 1
ATOM 569 C CA . HIS A 1 103 ? -10.302 -27.827 182.240 1.00 14.31 103 HIS A CA 1
ATOM 570 C C . HIS A 1 103 ? -11.700 -27.741 182.850 1.00 16.41 103 HIS A C 1
ATOM 571 O O . HIS A 1 103 ? -11.894 -27.058 183.860 1.00 16.40 103 HIS A O 1
ATOM 578 N N . PRO A 1 104 ? -12.698 -28.396 182.256 1.00 17.56 104 PRO A N 1
ATOM 579 C CA . PRO A 1 104 ? -14.074 -28.231 182.759 1.00 18.24 104 PRO A CA 1
ATOM 580 C C . PRO A 1 104 ? -14.291 -28.728 184.175 1.00 21.60 104 PRO A C 1
ATOM 581 O O . PRO A 1 104 ? -15.216 -28.251 184.845 1.00 24.39 104 PRO A O 1
ATOM 585 N N . GLU A 1 105 ? -13.467 -29.655 184.660 1.00 18.96 105 GLU A N 1
ATOM 586 C CA . GLU A 1 105 ? -13.629 -30.199 186.004 1.00 19.99 105 GLU A CA 1
ATOM 587 C C . GLU A 1 105 ? -12.647 -29.620 187.011 1.00 20.69 105 GLU A C 1
ATOM 588 O O . GLU A 1 105 ? -12.914 -29.669 188.219 1.00 24.79 105 GLU A O 1
ATOM 594 N N . VAL A 1 106 ? -11.519 -29.084 186.554 1.00 19.43 106 VAL A N 1
ATOM 595 C CA . VAL A 1 106 ? -10.422 -28.662 187.423 1.00 18.88 106 VAL A CA 1
ATOM 596 C C . VAL A 1 106 ? -9.965 -27.294 186.932 1.00 16.23 106 VAL A C 1
ATOM 597 O O . VAL A 1 106 ? -9.239 -27.199 185.932 1.00 17.11 106 VAL A O 1
ATOM 601 N N . THR A 1 107 ? -10.357 -26.227 187.643 1.00 15.89 107 THR A N 1
ATOM 602 C CA . THR A 1 107 ? -10.005 -24.877 187.199 1.00 17.17 107 THR A CA 1
ATOM 603 C C . THR A 1 107 ? -8.501 -24.686 187.087 1.00 17.98 107 THR A C 1
ATOM 604 O O . THR A 1 107 ? -8.037 -23.895 186.258 1.00 16.82 107 THR A O 1
ATOM 608 N N . GLU A 1 108 ? -7.727 -25.385 187.913 1.00 14.89 108 GLU A N 1
ATOM 609 C CA . GLU A 1 108 ? -6.290 -25.183 187.975 1.00 14.89 108 GLU A CA 1
ATOM 610 C C . GLU A 1 108 ? -5.540 -25.839 186.823 1.00 16.23 108 GLU A C 1
ATOM 611 O O . GLU A 1 108 ? -4.337 -25.598 186.683 1.00 20.40 108 GLU A O 1
ATOM 617 N N . ILE A 1 109 ? -6.203 -26.636 185.987 1.00 13.52 109 ILE A N 1
ATOM 618 C CA . ILE A 1 109 ? -5.567 -27.256 184.829 1.00 13.41 109 ILE A CA 1
ATOM 619 C C . ILE A 1 109 ? -5.842 -26.409 183.594 1.00 14.39 109 ILE A C 1
ATOM 620 O O . ILE A 1 109 ? -7.004 -26.119 183.264 1.00 14.84 109 ILE A O 1
ATOM 625 N N . PHE A 1 110 ? -4.769 -26.024 182.919 1.00 12.24 110 PHE A N 1
ATOM 626 C CA . PHE A 1 110 ? -4.788 -25.318 181.643 1.00 12.71 110 PHE A CA 1
ATOM 627 C C . PHE A 1 110 ? -4.720 -26.368 180.543 1.00 14.65 110 PHE A C 1
ATOM 628 O O . PHE A 1 110 ? -3.885 -27.280 180.589 1.00 14.19 110 PHE A O 1
ATOM 636 N N . VAL A 1 111 ? -5.617 -26.266 179.572 1.00 12.74 111 VAL A N 1
ATOM 637 C CA . VAL A 1 111 ? -5.753 -27.283 178.537 1.00 12.64 111 VAL A CA 1
ATOM 638 C C . VAL A 1 111 ? -5.382 -26.703 177.179 1.00 13.39 111 VAL A C 1
ATOM 639 O O . VAL A 1 111 ? -6.026 -25.756 176.696 1.00 13.21 111 VAL A O 1
ATOM 643 N N A SER A 1 112 ? -4.371 -27.297 176.544 0.65 12.26 112 SER A N 1
ATOM 644 N N B SER A 1 112 ? -4.328 -27.249 176.583 0.35 12.30 112 SER A N 1
ATOM 645 C CA A SER A 1 112 ? -4.016 -27.004 175.161 0.65 12.63 112 SER A CA 1
ATOM 646 C CA B SER A 1 112 ? -4.028 -27.050 175.176 0.35 12.70 112 SER A CA 1
ATOM 647 C C A SER A 1 112 ? -4.507 -28.181 174.325 0.65 14.82 112 SER A C 1
ATOM 648 C C B SER A 1 112 ? -4.646 -28.228 174.440 0.35 14.69 112 SER A C 1
ATOM 649 O O A SER A 1 112 ? -3.994 -29.296 174.463 0.65 14.55 112 SER A O 1
ATOM 650 O O B SER A 1 112 ? -4.369 -29.385 174.776 0.35 12.90 112 SER A O 1
ATOM 655 N N . SER A 1 113 ? -5.503 -27.947 173.463 1.00 14.29 113 SER A N 1
ATOM 656 C CA . SER A 1 113 ? -6.159 -29.050 172.772 1.00 15.17 113 SER A CA 1
ATOM 657 C C . SER A 1 113 ? -6.703 -28.624 171.420 1.00 15.19 113 SER A C 1
ATOM 658 O O . SER A 1 113 ? -7.384 -27.601 171.320 1.00 16.32 113 SER A O 1
ATOM 661 N N . ASN A 1 114 ? -6.444 -29.439 170.394 1.00 16.25 114 ASN A N 1
ATOM 662 C CA . ASN A 1 114 ? -7.150 -29.306 169.125 1.00 15.78 114 ASN A CA 1
ATOM 663 C C . ASN A 1 114 ? -7.845 -30.601 168.719 1.00 18.31 114 ASN A C 1
ATOM 664 O O . ASN A 1 114 ? -8.004 -30.885 167.525 1.00 19.94 114 ASN A O 1
ATOM 669 N N . VAL A 1 115 ? -8.273 -31.387 169.701 1.00 19.60 115 VAL A N 1
ATOM 670 C CA . VAL A 1 115 ? -9.095 -32.568 169.466 1.00 21.33 115 VAL A CA 1
ATOM 671 C C . VAL A 1 115 ? -10.463 -32.300 170.090 1.00 21.11 115 VAL A C 1
ATOM 672 O O . VAL A 1 115 ? -10.575 -32.226 171.321 1.00 23.15 115 VAL A O 1
ATOM 676 N N . PRO A 1 116 ? -11.516 -32.138 169.293 1.00 24.44 116 PRO A N 1
ATOM 677 C CA . PRO A 1 116 ? -12.847 -31.932 169.875 1.00 28.77 116 PRO A CA 1
ATOM 678 C C . PRO A 1 116 ? -13.250 -33.114 170.744 1.00 30.83 116 PRO A C 1
ATOM 679 O O . PRO A 1 116 ? -12.874 -34.261 170.489 1.00 33.12 116 PRO A O 1
ATOM 683 N N . GLU A 1 117 ? -14.002 -32.819 171.800 1.00 29.13 117 GLU A N 1
ATOM 684 C CA . GLU A 1 117 ? -14.563 -33.839 172.680 1.00 37.37 117 GLU A CA 1
ATOM 685 C C . GLU A 1 117 ? -16.077 -33.713 172.594 1.00 37.07 117 GLU A C 1
ATOM 686 O O . GLU A 1 117 ? -16.641 -32.686 172.990 1.00 40.13 117 GLU A O 1
ATOM 692 N N . ASN A 1 118 ? -16.728 -34.752 172.065 1.00 47.17 118 ASN A N 1
ATOM 693 C CA . ASN A 1 118 ? -18.149 -34.693 171.720 1.00 53.07 118 ASN A CA 1
ATOM 694 C C . ASN A 1 118 ? -18.447 -33.522 170.784 1.00 47.90 118 ASN A C 1
ATOM 695 O O . ASN A 1 118 ? -19.513 -32.905 170.852 1.00 49.98 118 ASN A O 1
ATOM 697 N N . GLY A 1 119 ? -17.496 -33.206 169.905 1.00 46.95 119 GLY A N 1
ATOM 698 C CA . GLY A 1 119 ? -17.634 -32.102 168.980 1.00 38.50 119 GLY A CA 1
ATOM 699 C C . GLY A 1 119 ? -17.379 -30.726 169.559 1.00 40.87 119 GLY A C 1
ATOM 700 O O . GLY A 1 119 ? -17.483 -29.737 168.823 1.00 40.67 119 GLY A O 1
ATOM 701 N N . LYS A 1 120 ? -17.041 -30.618 170.842 1.00 36.68 120 LYS A N 1
ATOM 702 C CA . LYS A 1 120 ? -16.857 -29.327 171.487 1.00 34.99 120 LYS A CA 1
ATOM 703 C C . LYS A 1 120 ? -15.375 -29.040 171.703 1.00 27.12 120 LYS A C 1
ATOM 704 O O . LYS A 1 120 ? -14.581 -29.948 171.958 1.00 28.78 120 LYS A O 1
ATOM 706 N N . GLN A 1 121 ? -15.015 -27.761 171.602 1.00 25.03 121 GLN A N 1
ATOM 707 C CA . GLN A 1 121 ? -13.653 -27.329 171.900 1.00 22.24 121 GLN A CA 1
ATOM 708 C C . GLN A 1 121 ? -13.433 -27.329 173.409 1.00 25.59 121 GLN A C 1
ATOM 709 O O . GLN A 1 121 ? -14.145 -26.639 174.145 1.00 25.00 121 GLN A O 1
ATOM 715 N N . ILE A 1 122 ? -12.449 -28.101 173.869 1.00 19.77 122 ILE A N 1
ATOM 716 C CA . ILE A 1 122 ? -12.004 -28.079 175.261 1.00 21.66 122 ILE A CA 1
ATOM 717 C C . ILE A 1 122 ? -10.696 -27.306 175.304 1.00 16.11 122 ILE A C 1
ATOM 718 O O . ILE A 1 122 ? -9.806 -27.543 174.480 1.00 16.14 122 ILE A O 1
ATOM 723 N N . GLY A 1 123 ? -10.568 -26.396 176.267 1.00 14.36 123 GLY A N 1
ATOM 724 C CA . GLY A 1 123 ? -9.364 -25.585 176.304 1.00 14.97 123 GLY A CA 1
ATOM 725 C C . GLY A 1 123 ? -9.219 -24.784 175.019 1.00 14.64 123 GLY A C 1
ATOM 726 O O . GLY A 1 123 ? -10.201 -24.417 174.373 1.00 15.99 123 GLY A O 1
ATOM 727 N N . VAL A 1 124 ? -7.974 -24.512 174.643 1.00 14.60 124 VAL A N 1
ATOM 728 C CA . VAL A 1 124 ? -7.655 -23.641 173.508 1.00 13.40 124 VAL A CA 1
ATOM 729 C C . VAL A 1 124 ? -6.709 -24.390 172.573 1.00 14.92 124 VAL A C 1
ATOM 730 O O . VAL A 1 124 ? -5.791 -25.081 173.044 1.00 14.16 124 VAL A O 1
ATOM 734 N N . PRO A 1 125 ? -6.887 -24.289 171.255 1.00 14.29 125 PRO A N 1
ATOM 735 C CA . PRO A 1 125 ? -6.004 -24.993 170.324 1.00 13.08 125 PRO A CA 1
ATOM 736 C C . PRO A 1 125 ? -4.733 -24.209 170.038 1.00 16.93 125 PRO A C 1
ATOM 737 O O . PRO A 1 125 ? -4.701 -22.978 170.112 1.00 17.78 125 PRO A O 1
ATOM 741 N N . LYS A 1 126 ? -3.674 -24.955 169.704 1.00 18.20 126 LYS A N 1
ATOM 742 C CA . LYS A 1 126 ? -2.462 -24.384 169.106 1.00 20.14 126 LYS A CA 1
ATOM 743 C C . LYS A 1 126 ? -1.830 -23.309 169.992 1.00 18.18 126 LYS A C 1
ATOM 744 O O . LYS A 1 126 ? -1.528 -22.206 169.538 1.00 18.20 126 LYS A O 1
ATOM 748 N N . THR A 1 127 ? -1.668 -23.620 171.278 1.00 15.99 127 THR A N 1
ATOM 749 C CA . THR A 1 127 ? -1.098 -22.645 172.203 1.00 16.81 127 THR A CA 1
ATOM 750 C C . THR A 1 127 ? 0.432 -22.658 172.154 1.00 15.24 127 THR A C 1
ATOM 751 O O . THR A 1 127 ? 1.062 -23.627 171.733 1.00 17.79 127 T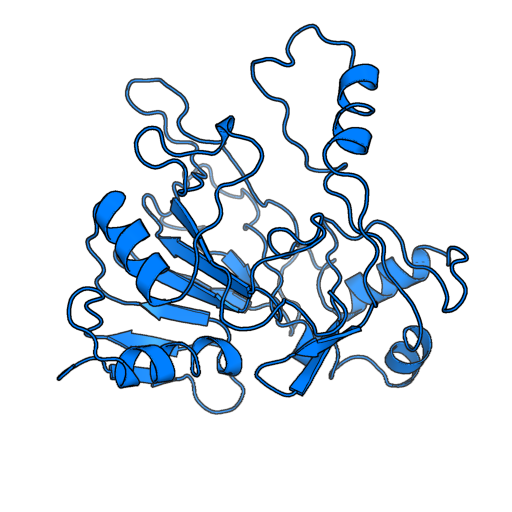HR A O 1
ATOM 755 N N . GLY A 1 128 ? 1.024 -21.549 172.592 1.00 13.18 128 GLY A N 1
ATOM 756 C CA . GLY A 1 128 ? 2.457 -21.514 172.843 1.00 13.62 128 GLY A CA 1
ATOM 757 C C . GLY A 1 128 ? 3.341 -21.625 171.617 1.00 13.14 128 GLY A C 1
ATOM 758 O O . GLY A 1 128 ? 4.460 -22.144 171.719 1.00 13.93 128 GLY A O 1
ATOM 759 N N . LYS A 1 129 ? 2.877 -21.137 170.465 1.00 14.67 129 LYS A N 1
ATOM 760 C CA . LYS A 1 129 ? 3.633 -21.217 169.217 1.00 14.40 129 LYS A CA 1
ATOM 761 C C . LYS A 1 129 ? 4.599 -20.046 169.065 1.00 13.72 129 LYS A C 1
ATOM 762 O O . LYS A 1 129 ? 4.628 -19.366 168.034 1.00 17.13 129 LYS A O 1
ATOM 767 N N . PHE A 1 130 ? 5.417 -19.824 170.092 1.00 12.92 130 PHE A N 1
ATOM 768 C CA . PHE A 1 130 ? 6.330 -18.693 170.179 1.00 12.64 130 PHE A CA 1
ATOM 769 C C . PHE A 1 130 ? 7.190 -18.915 171.411 1.00 13.28 130 PHE A C 1
ATOM 770 O O . PHE A 1 130 ? 6.763 -19.588 172.351 1.00 14.01 130 PHE A O 1
ATOM 778 N N . TRP A 1 131 ? 8.406 -18.369 171.392 1.00 12.54 131 TRP A N 1
ATOM 779 C CA . TRP A 1 131 ? 9.281 -18.492 172.558 1.00 13.10 131 TRP A CA 1
ATOM 780 C C . TRP A 1 131 ? 8.716 -17.704 173.741 1.00 12.57 131 TRP A C 1
ATOM 781 O O . TRP A 1 131 ? 8.370 -16.524 173.611 1.00 12.56 131 TRP A O 1
ATOM 792 N N . HIS A 1 132 ? 8.644 -18.345 174.910 1.00 12.08 132 HIS A N 1
ATOM 793 C CA . HIS A 1 132 ? 8.144 -17.643 176.082 1.00 12.31 132 HIS A CA 1
ATOM 794 C C . HIS A 1 132 ? 8.542 -18.405 177.336 1.00 11.67 132 HIS A C 1
ATOM 795 O O . HIS A 1 132 ? 8.825 -19.605 177.293 1.00 12.43 132 HIS A O 1
ATOM 802 N N . ALA A 1 133 ? 8.526 -17.691 178.462 1.00 11.74 133 ALA A N 1
ATOM 803 C CA . ALA A 1 133 ? 8.403 -18.331 179.763 1.00 11.45 133 ALA A CA 1
ATOM 804 C C . ALA A 1 133 ? 6.962 -18.144 180.217 1.00 13.02 133 ALA A C 1
ATOM 805 O O . ALA A 1 133 ? 6.336 -17.126 179.906 1.00 12.24 133 ALA A O 1
ATOM 807 N N . ASP A 1 134 ? 6.435 -19.118 180.957 1.00 12.00 134 ASP A N 1
ATOM 808 C CA . ASP A 1 134 ? 5.032 -19.042 181.356 1.00 12.86 134 ASP A CA 1
ATOM 809 C C . ASP A 1 134 ? 4.814 -17.917 182.360 1.00 12.73 134 ASP A C 1
ATOM 810 O O . ASP A 1 134 ? 5.598 -17.730 183.292 1.00 12.09 134 ASP A O 1
ATOM 815 N N . TYR A 1 135 ? 3.742 -17.154 182.161 1.00 13.13 135 TYR A N 1
ATOM 816 C CA . TYR A 1 135 ? 3.386 -16.017 183.018 1.00 12.03 135 TYR A CA 1
ATOM 817 C C . TYR A 1 135 ? 4.446 -14.910 183.048 1.00 11.81 135 TYR A C 1
ATOM 818 O O . TYR A 1 135 ? 4.433 -14.049 183.935 1.00 12.63 135 TYR A O 1
ATOM 827 N N . GLN A 1 136 ? 5.332 -14.861 182.048 1.00 12.52 136 GLN A N 1
ATOM 828 C CA . GLN A 1 136 ? 6.343 -13.812 182.002 1.00 13.25 136 GLN A CA 1
ATOM 829 C C . GLN A 1 136 ? 5.731 -12.422 181.852 1.00 14.01 136 GLN A C 1
ATOM 830 O O . GLN A 1 136 ? 6.386 -11.425 182.182 1.00 14.53 136 GLN A O 1
ATOM 836 N N . PHE A 1 137 ? 4.481 -12.342 181.380 1.00 13.16 137 PHE A N 1
ATOM 837 C CA . PHE A 1 137 ? 3.747 -11.094 181.217 1.00 12.54 137 PHE A CA 1
ATOM 838 C C . PHE A 1 137 ? 2.928 -10.716 182.445 1.00 14.29 137 PHE A C 1
ATOM 839 O O . PHE A 1 137 ? 2.167 -9.743 182.386 1.00 14.81 137 PHE A O 1
ATOM 847 N N . MET A 1 138 ? 3.065 -11.458 183.556 1.00 14.11 138 MET A N 1
ATOM 848 C CA . MET A 1 138 ? 2.360 -11.221 184.814 1.00 13.07 138 MET A CA 1
ATOM 849 C C . MET A 1 138 ? 3.341 -10.766 185.890 1.00 13.36 138 MET A C 1
ATOM 850 O O . MET A 1 138 ? 4.531 -11.085 185.820 1.00 14.80 138 MET A O 1
ATOM 855 N N . PRO A 1 139 ? 2.884 -10.021 186.900 1.00 14.39 139 PRO A N 1
ATOM 856 C CA . PRO A 1 139 ? 3.838 -9.471 187.879 1.00 16.88 139 PRO A CA 1
ATOM 857 C C . PRO A 1 139 ? 4.471 -10.510 188.800 1.00 17.45 139 PRO A C 1
ATOM 858 O O . PRO A 1 139 ? 5.587 -10.270 189.277 1.00 18.42 139 PRO A O 1
ATOM 862 N N . ASP A 1 140 ? 3.837 -11.660 189.027 1.00 14.45 140 ASP A N 1
ATOM 863 C CA . ASP A 1 140 ? 4.292 -12.639 190.021 1.00 15.40 140 ASP A CA 1
ATOM 864 C C . ASP A 1 140 ? 4.314 -14.042 189.404 1.00 13.68 140 ASP A C 1
ATOM 865 O O . ASP A 1 140 ? 3.503 -14.907 189.756 1.00 16.12 140 ASP A O 1
ATOM 870 N N . PRO A 1 141 ? 5.243 -14.311 188.482 1.00 13.31 141 PRO A N 1
ATOM 871 C CA . PRO A 1 141 ? 5.225 -15.611 187.800 1.00 13.17 141 PRO A CA 1
ATOM 872 C C . PRO A 1 141 ?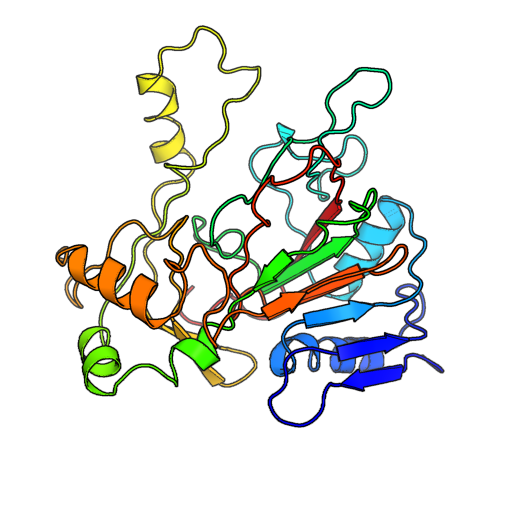 5.613 -16.750 188.734 1.00 13.83 141 PRO A C 1
ATOM 873 O O . PRO A 1 141 ? 6.438 -16.594 189.634 1.00 16.52 141 PRO A O 1
ATOM 877 N N . PHE A 1 142 ? 5.019 -17.914 188.489 1.00 14.29 142 PHE A N 1
ATOM 878 C CA . PHE A 1 142 ? 5.323 -19.123 189.247 1.00 13.69 142 PHE A CA 1
ATOM 879 C C . PHE A 1 142 ? 6.624 -19.767 188.754 1.00 13.88 142 PHE A C 1
ATOM 880 O O . PHE A 1 142 ? 7.035 -19.605 187.602 1.00 14.44 142 PHE A O 1
ATOM 888 N N . GLY A 1 143 ? 7.267 -20.525 189.636 1.00 12.50 143 GLY A N 1
ATOM 889 C CA . GLY A 1 143 ? 8.575 -21.073 189.338 1.00 13.79 143 GLY A CA 1
ATOM 890 C C . GLY A 1 143 ? 8.621 -22.418 188.634 1.00 12.94 143 GLY A C 1
ATOM 891 O O . GLY A 1 143 ? 9.669 -22.770 188.087 1.00 13.11 143 GLY A O 1
ATOM 892 N N . ILE A 1 144 ? 7.535 -23.187 188.634 1.00 13.59 144 ILE A N 1
ATOM 893 C CA . ILE A 1 144 ? 7.554 -24.556 188.129 1.00 12.49 144 ILE A CA 1
ATOM 894 C C . ILE A 1 144 ? 6.350 -24.792 187.224 1.00 12.75 144 ILE A C 1
ATOM 895 O O . ILE A 1 144 ? 5.211 -24.527 187.620 1.00 12.77 144 ILE A O 1
ATOM 900 N N . THR A 1 145 ? 6.602 -25.316 186.025 1.00 11.45 145 THR A N 1
ATOM 901 C CA . THR A 1 145 ? 5.554 -25.734 185.102 1.00 11.78 145 THR A CA 1
ATOM 902 C C . THR A 1 145 ? 5.530 -27.255 185.011 1.00 11.16 145 THR A C 1
ATOM 903 O O . THR A 1 145 ? 6.585 -27.895 184.925 1.00 13.15 145 THR A O 1
ATOM 907 N N . LEU A 1 146 ? 4.326 -27.830 185.030 1.00 12.44 146 LEU A N 1
ATOM 908 C CA . LEU A 1 146 ? 4.116 -29.261 184.832 1.00 11.85 146 LEU A CA 1
ATOM 909 C C . LEU A 1 146 ? 3.244 -29.469 183.600 1.00 12.10 146 LEU A C 1
ATOM 910 O O . LEU A 1 146 ? 2.161 -28.881 183.494 1.00 13.70 146 LEU A O 1
ATOM 915 N N . ILE A 1 147 ? 3.692 -30.325 182.687 1.00 13.67 147 ILE A N 1
ATOM 916 C CA . ILE A 1 147 ? 2.932 -30.669 181.484 1.00 14.58 147 ILE A CA 1
ATOM 917 C C . ILE A 1 147 ? 2.704 -32.170 181.468 1.00 15.51 147 ILE A C 1
ATOM 918 O O . ILE A 1 147 ? 3.656 -32.948 181.592 1.00 15.69 147 ILE A O 1
ATOM 923 N N . TYR A 1 148 ? 1.450 -32.576 181.291 1.00 14.16 148 TYR A N 1
ATOM 924 C CA . TYR A 1 148 ? 1.063 -33.986 181.231 1.00 15.20 148 TYR A CA 1
ATOM 925 C C . TYR A 1 148 ? 0.446 -34.205 179.857 1.00 15.38 148 TYR A C 1
ATOM 926 O O . TYR A 1 148 ? -0.750 -33.944 179.659 1.00 15.83 148 TYR A O 1
ATOM 935 N N . PRO A 1 149 ? 1.232 -34.652 178.875 1.00 14.30 149 PRO A N 1
ATOM 936 C CA . PRO A 1 149 ? 0.687 -34.850 177.523 1.00 15.54 149 PRO A CA 1
ATOM 937 C C . PRO A 1 149 ? -0.405 -35.909 177.523 1.00 17.65 149 PRO A C 1
ATOM 938 O O . PRO A 1 149 ? -0.277 -36.963 178.153 1.00 18.61 149 PRO A O 1
ATOM 942 N N . GLN A 1 150 ? -1.480 -35.625 176.791 1.00 17.57 150 GLN A N 1
ATOM 943 C CA . GLN A 1 150 ? -2.595 -36.550 176.636 1.00 17.94 150 GLN A CA 1
ATOM 944 C C . GLN A 1 150 ? -2.621 -37.182 175.256 1.00 16.72 150 GLN A C 1
ATOM 945 O O . GLN A 1 150 ? -2.691 -38.408 175.136 1.00 22.09 150 GLN A O 1
ATOM 951 N N . VAL A 1 151 ? -2.547 -36.362 174.214 1.00 17.84 151 VAL A N 1
ATOM 952 C CA . VAL A 1 151 ? -2.484 -36.812 172.831 1.00 18.55 151 VAL A CA 1
ATOM 953 C C . VAL A 1 151 ? -1.193 -36.255 172.258 1.00 20.26 151 VAL A C 1
ATOM 954 O O . VAL A 1 151 ? -0.965 -35.035 172.290 1.00 19.27 151 VAL A O 1
ATOM 958 N N . ILE A 1 152 ? -0.351 -37.144 171.745 1.00 18.91 152 ILE A N 1
ATOM 959 C CA . ILE A 1 152 ? 1.015 -36.835 171.346 1.00 18.16 152 ILE A CA 1
ATOM 960 C C . ILE A 1 152 ? 1.160 -37.110 169.852 1.00 18.22 152 ILE A C 1
ATOM 961 O O . ILE A 1 152 ? 0.910 -38.236 169.409 1.00 21.00 152 ILE A O 1
ATOM 966 N N . PRO A 1 153 ? 1.595 -36.140 169.046 1.00 18.43 153 PRO A N 1
ATOM 967 C CA . PRO A 1 153 ? 1.862 -36.420 167.625 1.00 19.79 153 PRO A CA 1
ATOM 968 C C . PRO A 1 153 ? 2.841 -37.575 167.457 1.00 22.03 153 PRO A C 1
ATOM 969 O O . PRO A 1 153 ? 3.841 -37.677 168.169 1.00 22.32 153 PRO A O 1
ATOM 973 N N . GLU A 1 154 ? 2.566 -38.458 166.491 1.00 20.58 154 GLU A N 1
ATOM 974 C CA . GLU A 1 154 ? 3.489 -39.569 166.273 1.00 21.42 154 GLU A CA 1
ATOM 975 C C . GLU A 1 154 ? 4.842 -39.072 165.784 1.00 20.65 154 GLU A C 1
ATOM 976 O O . GLU A 1 154 ? 5.887 -39.445 166.330 1.00 21.88 154 GLU A O 1
ATOM 982 N N . LYS A 1 155 ? 4.841 -38.212 164.765 1.00 20.19 155 LYS A N 1
ATOM 983 C CA . LYS A 1 155 ? 6.083 -37.769 164.146 1.00 25.28 155 LYS A CA 1
ATOM 984 C C . LYS A 1 155 ? 6.590 -36.456 164.736 1.00 27.81 155 LYS A C 1
ATOM 985 O O . LYS A 1 155 ? 7.730 -36.381 165.206 1.00 32.93 155 LYS A O 1
ATOM 988 N N . ASN A 1 156 ? 5.760 -35.422 164.736 1.00 18.96 156 ASN A N 1
ATOM 989 C CA . ASN A 1 156 ? 6.219 -34.070 165.055 1.00 20.26 156 ASN A CA 1
ATOM 990 C C . ASN A 1 156 ? 5.946 -33.716 166.516 1.00 20.97 156 ASN A C 1
ATOM 991 O O . ASN A 1 156 ? 5.302 -32.720 166.836 1.00 21.34 156 ASN A O 1
ATOM 996 N N . ARG A 1 157 ? 6.445 -34.543 167.420 1.00 20.45 157 ARG A N 1
ATOM 997 C CA . ARG A 1 157 ? 6.175 -34.341 168.833 1.00 19.58 157 ARG A CA 1
ATOM 998 C C . ARG A 1 157 ? 7.333 -33.621 169.515 1.00 18.13 157 ARG A C 1
ATOM 999 O O . ARG A 1 157 ? 8.482 -33.647 169.056 1.00 20.56 157 ARG A O 1
ATOM 1007 N N . GLY A 1 158 ? 7.003 -32.982 170.626 1.00 19.65 158 GLY A N 1
ATOM 1008 C CA . GLY A 1 158 ? 7.987 -32.408 171.523 1.00 21.19 158 GLY A CA 1
ATOM 1009 C C . GLY A 1 158 ? 7.808 -30.911 171.689 1.00 20.65 158 GLY A C 1
ATOM 1010 O O . GLY A 1 158 ? 7.020 -30.260 171.008 1.00 19.69 158 GLY A O 1
ATOM 1011 N N . THR A 1 159 ? 8.565 -30.383 172.644 1.00 16.80 159 THR A N 1
ATOM 1012 C CA . THR A 1 159 ? 8.620 -28.958 172.920 1.00 15.80 159 THR A CA 1
ATOM 1013 C C . THR A 1 159 ? 10.080 -28.523 172.895 1.00 14.73 159 THR A C 1
ATOM 1014 O O . THR A 1 159 ? 10.956 -29.238 173.390 1.00 15.37 159 THR A O 1
ATOM 1018 N N . TYR A 1 160 ? 10.344 -27.369 172.288 1.00 13.59 160 TYR A N 1
ATOM 1019 C CA . TYR A 1 160 ? 11.692 -26.813 172.277 1.00 12.28 160 TYR A CA 1
ATOM 1020 C C . TYR A 1 160 ? 11.940 -25.984 173.532 1.00 13.42 160 TYR A C 1
ATOM 1021 O O . TYR A 1 160 ? 11.043 -25.310 174.040 1.00 14.60 160 TYR A O 1
ATOM 1030 N N . PHE A 1 161 ? 13.188 -26.002 173.992 1.00 13.81 161 PHE A N 1
ATOM 1031 C CA . PHE A 1 161 ? 13.592 -25.300 175.205 1.00 14.72 161 PHE A CA 1
ATOM 1032 C C . PHE A 1 161 ? 14.933 -24.614 174.984 1.00 13.84 161 PHE A C 1
ATOM 1033 O O . PHE A 1 161 ? 15.790 -25.118 174.248 1.00 14.63 161 PHE A O 1
ATOM 1041 N N . ILE A 1 162 ? 15.111 -23.463 175.633 1.00 13.17 162 ILE A N 1
ATOM 1042 C CA . ILE A 1 162 ? 16.417 -22.829 175.796 1.00 13.70 162 ILE A CA 1
ATOM 1043 C C . ILE A 1 162 ? 16.597 -22.502 177.276 1.00 14.26 162 ILE A C 1
ATOM 1044 O O . ILE A 1 162 ? 15.714 -21.893 177.890 1.00 13.89 162 ILE A O 1
ATOM 1049 N N . ASP A 1 163 ? 17.737 -22.902 177.841 1.00 13.38 163 ASP A N 1
ATOM 1050 C CA . ASP A 1 163 ? 18.120 -22.515 179.198 1.00 12.90 163 ASP A CA 1
ATOM 1051 C C . ASP A 1 163 ? 18.746 -21.127 179.129 1.00 13.73 163 ASP A C 1
ATOM 1052 O O . ASP A 1 163 ? 19.852 -20.952 178.601 1.00 13.45 163 ASP A O 1
ATOM 1057 N N . MET A 1 164 ? 18.042 -20.136 179.663 1.00 13.48 164 MET A N 1
ATOM 1058 C CA . MET A 1 164 ? 18.445 -18.742 179.548 1.00 13.13 164 MET A CA 1
ATOM 1059 C C . MET A 1 164 ? 19.500 -18.319 180.569 1.00 13.48 164 MET A C 1
ATOM 1060 O O . MET A 1 164 ? 20.043 -17.212 180.450 1.00 14.16 164 MET A O 1
ATOM 1065 N N . GLY A 1 165 ? 19.816 -19.160 181.550 1.00 13.74 165 GLY A N 1
ATOM 1066 C CA . GLY A 1 165 ? 20.995 -18.927 182.362 1.00 14.54 165 GLY A CA 1
ATOM 1067 C C . GLY A 1 165 ? 22.230 -19.359 181.600 1.00 14.71 165 GLY A C 1
ATOM 1068 O O . GLY A 1 165 ? 23.207 -18.606 181.509 1.00 15.47 165 GLY A O 1
ATOM 1069 N N . ARG A 1 166 ? 22.186 -20.568 181.027 1.00 14.85 166 ARG A N 1
ATOM 1070 C CA . ARG A 1 166 ? 23.274 -21.011 180.158 1.00 14.57 166 ARG A CA 1
ATOM 1071 C C . ARG A 1 166 ? 23.444 -20.066 178.973 1.00 15.44 166 ARG A C 1
ATOM 1072 O O . ARG A 1 166 ? 24.571 -19.735 178.589 1.00 17.33 166 ARG A O 1
ATOM 1075 N N . ALA A 1 167 ? 22.335 -19.606 178.387 1.00 14.39 167 ALA A N 1
ATOM 1076 C CA . ALA A 1 167 ? 22.433 -18.686 177.259 1.00 15.80 167 ALA A CA 1
ATOM 1077 C C . ALA A 1 167 ? 23.075 -17.368 177.673 1.00 16.03 167 ALA A C 1
ATOM 1078 O O . ALA A 1 167 ? 23.892 -16.810 176.931 1.00 15.71 167 ALA A O 1
ATOM 1080 N N . TYR A 1 168 ? 22.718 -16.848 178.851 1.00 14.52 168 TYR A N 1
ATOM 1081 C CA . TYR A 1 168 ? 23.385 -15.653 179.351 1.00 13.76 168 TYR A CA 1
ATOM 1082 C C . TYR A 1 168 ? 24.888 -15.880 179.447 1.00 15.82 168 TYR A C 1
ATOM 1083 O O . TYR A 1 168 ? 25.683 -15.049 178.994 1.00 15.84 168 TYR A O 1
ATOM 1092 N N A ASP A 1 169 ? 25.287 -17.008 180.042 0.52 15.45 169 ASP A N 1
ATOM 1093 N N B ASP A 1 169 ? 25.297 -16.997 180.058 0.48 15.46 169 ASP A N 1
ATOM 1094 C CA A ASP A 1 169 ? 26.700 -17.284 180.274 0.52 17.70 169 ASP A CA 1
ATOM 1095 C CA B ASP A 1 169 ? 26.722 -17.260 180.258 0.48 17.69 169 ASP A CA 1
ATOM 1096 C C A ASP A 1 169 ? 27.490 -17.355 178.973 0.52 18.74 169 ASP A C 1
ATOM 1097 C C B ASP A 1 169 ? 27.478 -17.269 178.938 0.48 18.73 169 ASP A C 1
ATOM 1098 O O A ASP A 1 169 ? 28.682 -17.024 178.956 0.52 18.58 169 ASP A O 1
ATOM 1099 O O B ASP A 1 169 ? 28.628 -16.817 178.868 0.48 18.53 169 ASP A O 1
ATOM 1108 N N . ARG A 1 170 ? 26.847 -17.777 177.881 1.00 17.64 170 ARG A N 1
ATOM 1109 C CA . ARG A 1 170 ? 27.474 -17.889 176.568 1.00 18.61 170 ARG A CA 1
ATOM 1110 C C . ARG A 1 170 ? 27.477 -16.594 175.764 1.00 19.27 170 ARG A C 1
ATOM 1111 O O . ARG A 1 170 ? 28.075 -16.570 174.680 1.00 24.39 170 ARG A O 1
ATOM 1115 N N . LEU A 1 171 ? 26.824 -15.530 176.227 1.00 17.76 171 LEU A N 1
ATOM 1116 C CA . LEU A 1 171 ? 26.863 -14.273 175.492 1.00 18.15 171 LEU A CA 1
ATOM 1117 C C . LEU A 1 171 ? 28.286 -13.720 175.485 1.00 17.99 171 LEU A C 1
ATOM 1118 O O . LEU A 1 171 ? 29.047 -13.934 176.429 1.00 18.35 171 LEU A O 1
ATOM 1123 N N . PRO A 1 172 ? 28.662 -12.984 174.443 1.00 18.58 172 PRO A N 1
ATOM 1124 C CA . PRO A 1 172 ? 29.947 -12.278 174.487 1.00 19.26 172 PRO A CA 1
ATOM 1125 C C . PRO A 1 172 ? 29.972 -11.316 175.666 1.00 18.23 172 PRO A C 1
ATOM 1126 O O . PRO A 1 172 ? 28.939 -10.789 176.084 1.00 17.09 172 PRO A O 1
ATOM 1130 N N . GLU A 1 173 ? 31.172 -11.086 176.202 1.00 16.14 173 GLU A N 1
ATOM 1131 C CA . GLU A 1 173 ? 31.313 -10.257 177.398 1.00 16.68 173 GLU A CA 1
ATOM 1132 C C . GLU A 1 173 ? 30.734 -8.860 177.201 1.00 17.03 173 GLU A C 1
ATOM 1133 O O . GLU A 1 173 ? 30.097 -8.313 178.107 1.00 17.93 173 GLU A O 1
ATOM 1139 N N . ASP A 1 174 ? 30.929 -8.266 176.023 1.00 18.58 174 ASP A N 1
ATOM 1140 C CA . ASP A 1 174 ? 30.413 -6.918 175.811 1.00 19.59 174 ASP A CA 1
ATOM 1141 C C . ASP A 1 174 ? 28.887 -6.886 175.797 1.00 16.54 174 ASP A C 1
ATOM 1142 O O . ASP A 1 174 ? 28.291 -5.881 176.198 1.00 18.79 174 ASP A O 1
ATOM 1147 N N . LEU A 1 175 ? 28.245 -7.962 175.324 1.00 17.41 175 LEU A N 1
ATOM 1148 C CA . LEU A 1 175 ? 26.785 -8.021 175.337 1.00 17.77 175 LEU A CA 1
ATOM 1149 C C . LEU A 1 175 ? 26.254 -8.169 176.761 1.00 16.66 175 LEU A C 1
ATOM 1150 O O . LEU A 1 175 ? 25.251 -7.542 177.120 1.00 16.15 175 LEU A O 1
ATOM 1155 N N . LYS A 1 176 ? 26.930 -8.970 177.594 1.00 14.96 176 LYS A N 1
ATOM 1156 C CA . LYS A 1 176 ? 26.620 -8.969 179.021 1.00 14.51 176 LYS A CA 1
ATOM 1157 C C . LYS A 1 176 ? 26.712 -7.564 179.590 1.00 15.01 176 LYS A C 1
ATOM 1158 O O . LYS A 1 176 ? 25.839 -7.125 180.348 1.00 15.49 176 LYS A O 1
ATOM 1164 N N . LYS A 1 177 ? 27.766 -6.831 179.231 1.00 16.24 177 LYS A N 1
ATOM 1165 C CA . LYS A 1 177 ? 27.916 -5.477 179.744 1.00 15.98 177 LYS A CA 1
ATOM 1166 C C . LYS A 1 177 ? 26.794 -4.571 179.265 1.00 17.12 177 LYS A C 1
ATOM 1167 O O . LYS A 1 177 ? 26.295 -3.735 180.026 1.00 17.62 177 LYS A O 1
ATOM 1173 N N . GLU A 1 178 ? 26.404 -4.702 177.991 1.00 15.78 178 GLU A N 1
ATOM 1174 C CA . GLU A 1 178 ? 25.386 -3.813 177.444 1.00 17.77 178 GLU A CA 1
ATOM 1175 C C . GLU A 1 178 ? 24.043 -3.969 178.151 1.00 17.47 178 GLU A C 1
ATOM 1176 O O . GLU A 1 178 ? 23.295 -2.993 178.273 1.00 19.86 178 GLU A O 1
ATOM 1182 N N . ILE A 1 179 ? 23.719 -5.176 178.628 1.00 16.43 179 ILE A N 1
ATOM 1183 C CA . ILE A 1 179 ? 22.450 -5.366 179.329 1.00 17.40 179 ILE A CA 1
ATOM 1184 C C . ILE A 1 179 ? 22.551 -5.166 180.831 1.00 16.00 179 ILE A C 1
ATOM 1185 O O . ILE A 1 179 ? 21.512 -5.135 181.510 1.00 17.76 179 ILE A O 1
ATOM 1190 N N A SER A 1 180 ? 23.761 -5.021 181.368 0.72 15.76 180 SER A N 1
ATOM 1191 N N B SER A 1 180 ? 23.754 -5.034 181.383 0.28 15.84 180 SER A N 1
ATOM 1192 C CA A SER A 1 180 ? 23.931 -4.728 182.784 0.72 15.55 180 SER A CA 1
ATOM 1193 C CA B SER A 1 180 ? 23.873 -4.827 182.819 0.28 15.73 180 SER A CA 1
ATOM 1194 C C A SER A 1 180 ? 23.183 -3.451 183.139 0.72 16.30 180 SER A C 1
ATOM 1195 C C B SER A 1 180 ? 23.260 -3.486 183.204 0.28 16.51 180 SER A C 1
ATOM 1196 O O A SER A 1 180 ? 23.311 -2.430 182.456 0.72 20.81 180 SER A O 1
ATOM 1197 O O B SER A 1 180 ? 23.563 -2.451 182.603 0.28 20.91 180 SER A O 1
ATOM 1202 N N . GLY A 1 181 ? 22.375 -3.518 184.198 1.00 17.15 181 GLY A N 1
ATOM 1203 C CA . GLY A 1 181 ? 21.633 -2.361 184.642 1.00 22.08 181 GLY A CA 1
ATOM 1204 C C . GLY A 1 181 ? 20.305 -2.128 183.954 1.00 21.70 181 GLY A C 1
ATOM 1205 O O . GLY A 1 181 ? 19.548 -1.262 184.407 1.00 24.07 181 GLY A O 1
ATOM 1206 N N . THR A 1 182 ? 19.988 -2.871 182.894 1.00 17.43 182 THR A N 1
ATOM 1207 C CA . THR A 1 182 ? 18.780 -2.620 182.119 1.00 17.43 182 THR A CA 1
ATOM 1208 C C . THR A 1 182 ? 17.573 -3.364 182.692 1.00 13.01 182 THR A C 1
ATOM 1209 O O . THR A 1 182 ? 17.692 -4.268 183.526 1.00 15.68 182 THR A O 1
ATOM 1213 N N . TYR A 1 183 ? 16.395 -2.965 182.214 1.00 14.72 183 TYR A N 1
ATOM 1214 C CA . TYR A 1 183 ? 15.123 -3.576 182.573 1.00 14.69 183 TYR A CA 1
ATOM 1215 C C . TYR A 1 183 ? 14.360 -3.889 181.297 1.00 14.18 183 TYR A C 1
ATOM 1216 O O . TYR A 1 183 ? 14.548 -3.231 180.269 1.00 16.13 183 TYR A O 1
ATOM 1225 N N . CYS A 1 184 ? 13.513 -4.916 181.353 1.00 14.09 184 CYS A N 1
ATOM 1226 C CA . CYS A 1 184 ? 12.701 -5.297 180.209 1.00 13.44 184 CYS A CA 1
ATOM 1227 C C . CYS A 1 184 ? 11.227 -5.200 180.549 1.00 14.23 184 CYS A C 1
ATOM 1228 O O . CYS A 1 184 ? 10.826 -5.340 181.705 1.00 15.06 184 CYS A O 1
ATOM 1231 N N A ARG A 1 185 ? 10.430 -4.989 179.510 0.50 13.77 185 ARG A N 1
ATOM 1232 N N B ARG A 1 185 ? 10.422 -4.918 179.533 0.50 13.77 185 ARG A N 1
ATOM 1233 C CA A ARG A 1 185 ? 8.985 -4.872 179.610 0.50 15.28 185 ARG A CA 1
ATOM 1234 C CA B ARG A 1 185 ? 8.973 -4.877 179.666 0.50 15.24 185 ARG A CA 1
ATOM 1235 C C A ARG A 1 185 ? 8.371 -6.068 178.898 0.50 13.26 185 ARG A C 1
ATOM 1236 C C B ARG A 1 185 ? 8.395 -6.075 178.931 0.50 13.22 185 ARG A C 1
ATOM 1237 O O A ARG A 1 185 ? 8.728 -6.353 177.748 0.50 14.31 185 ARG A O 1
ATOM 1238 O O B ARG A 1 185 ? 8.797 -6.364 177.797 0.50 14.32 185 ARG A O 1
ATOM 1253 N N . HIS A 1 186 ? 7.455 -6.765 179.574 1.00 13.13 186 HIS A N 1
ATOM 1254 C CA . HIS A 1 186 ? 6.857 -7.985 179.043 1.00 13.76 186 HIS A CA 1
ATOM 1255 C C . HIS A 1 186 ? 5.348 -7.850 178.983 1.00 13.33 186 HIS A C 1
ATOM 1256 O O . HIS A 1 186 ? 4.727 -7.350 179.924 1.00 15.17 186 HIS A O 1
ATOM 1263 N N . SER A 1 187 ? 4.761 -8.324 177.880 1.00 12.80 187 SER A N 1
ATOM 1264 C CA . SER A 1 187 ? 3.334 -8.161 177.651 1.00 13.42 187 SER A CA 1
ATOM 1265 C C . SER A 1 187 ? 2.804 -9.337 176.842 1.00 13.30 187 SER A C 1
ATOM 1266 O O . SER A 1 187 ? 3.488 -9.869 175.960 1.00 14.78 187 SER A O 1
ATOM 1269 N N . VAL A 1 188 ? 1.547 -9.709 177.124 1.00 13.14 188 VAL A N 1
ATOM 1270 C CA . VAL A 1 188 ? 0.836 -10.726 176.348 1.00 14.61 188 VAL A CA 1
ATOM 1271 C C . VAL A 1 188 ? 0.175 -10.165 175.096 1.00 15.90 188 VAL A C 1
ATOM 1272 O O . VAL A 1 188 ? -0.490 -10.918 174.371 1.00 17.57 188 VAL A O 1
ATOM 1276 N N . ARG A 1 189 ? 0.364 -8.877 174.790 1.00 13.86 189 ARG A N 1
ATOM 1277 C CA . ARG A 1 189 ? -0.488 -8.215 173.798 1.00 14.13 189 ARG A CA 1
ATOM 1278 C C . ARG A 1 189 ? -0.407 -8.830 172.402 1.00 19.12 189 ARG A C 1
ATOM 1279 O O . ARG A 1 189 ? -1.373 -8.712 171.641 1.00 21.25 189 ARG A O 1
ATOM 1287 N N . LYS A 1 190 ? 0.711 -9.455 172.027 1.00 14.44 190 LYS A N 1
ATOM 1288 C CA . LYS A 1 190 ? 0.787 -10.033 170.685 1.00 15.54 190 LYS A CA 1
ATOM 1289 C C . LYS A 1 190 ? 0.045 -11.358 170.583 1.00 17.22 190 LYS A C 1
ATOM 1290 O O . LYS A 1 190 ? -0.516 -11.669 169.524 1.00 15.95 190 LYS A O 1
ATOM 1296 N N . TYR A 1 191 ? 0.014 -12.141 171.657 1.00 15.29 191 TYR A N 1
ATOM 1297 C CA . TYR A 1 191 ? -0.454 -13.517 171.592 1.00 13.36 191 TYR A CA 1
ATOM 1298 C C . TYR A 1 191 ? -1.733 -13.773 172.372 1.00 14.56 191 TYR A C 1
ATOM 1299 O O . TYR A 1 191 ? -2.160 -14.926 172.461 1.00 17.93 191 TYR A O 1
ATOM 1308 N N . PHE A 1 192 ? -2.355 -12.732 172.922 1.00 14.13 192 PHE A N 1
ATOM 1309 C CA . PHE A 1 192 ? -3.686 -12.872 173.490 1.00 13.73 192 PHE A CA 1
ATOM 1310 C C . PHE A 1 192 ? -4.622 -13.456 172.443 1.00 14.86 192 PHE A C 1
ATOM 1311 O O . PHE A 1 192 ? -4.691 -12.955 171.316 1.00 14.13 192 PHE A O 1
ATOM 1319 N N . LYS A 1 193 ? -5.345 -14.510 172.811 1.00 13.33 193 LYS A N 1
ATOM 1320 C CA . LYS A 1 193 ? -6.182 -15.238 171.868 1.00 13.23 193 LYS A CA 1
ATOM 1321 C C . LYS A 1 193 ? -7.631 -14.776 171.973 1.00 13.09 193 LYS A C 1
ATOM 1322 O O . LYS A 1 193 ? -8.188 -14.669 173.074 1.00 14.79 193 LYS A O 1
ATOM 1328 N N . ILE A 1 194 ? -8.245 -14.528 170.813 1.00 13.63 194 ILE A N 1
ATOM 1329 C CA . ILE A 1 194 ? -9.639 -14.112 170.777 1.00 13.16 194 ILE A CA 1
ATOM 1330 C C . ILE A 1 194 ? -10.517 -15.188 171.406 1.00 14.29 194 ILE A C 1
ATOM 1331 O O . ILE A 1 194 ? -10.351 -16.387 171.148 1.00 14.13 194 ILE A O 1
ATOM 1336 N N . ARG A 1 195 ? -11.469 -14.759 172.216 1.00 13.62 195 ARG A N 1
ATOM 1337 C CA . ARG A 1 195 ? -12.375 -15.654 172.927 1.00 14.02 195 ARG A CA 1
ATOM 1338 C C . ARG A 1 195 ? -13.741 -15.654 172.259 1.00 15.23 195 ARG A C 1
ATOM 1339 O O . ARG A 1 195 ? -14.089 -14.713 171.536 1.00 14.39 195 ARG A O 1
ATOM 1347 N N . PRO A 1 196 ? -14.558 -16.688 172.488 1.00 15.32 196 PRO A N 1
ATOM 1348 C CA . PRO A 1 196 ? -15.921 -16.669 171.927 1.00 14.71 196 PRO A CA 1
ATOM 1349 C C . PRO A 1 196 ? -16.698 -15.403 172.239 1.00 15.97 196 PRO A C 1
ATOM 1350 O O . PRO A 1 196 ? -17.407 -14.887 171.362 1.00 16.10 196 PRO A O 1
ATOM 1354 N N A HIS A 1 197 ? -16.534 -14.885 173.456 0.49 16.34 197 HIS A N 1
ATOM 1355 N N B HIS A 1 197 ? -16.601 -14.859 173.449 0.51 16.35 197 HIS A N 1
ATOM 1356 C CA A HIS A 1 197 ? -17.203 -13.681 173.920 0.49 17.09 197 HIS A CA 1
ATOM 1357 C CA B HIS A 1 197 ? -17.408 -13.674 173.723 0.51 17.08 197 HIS A CA 1
ATOM 1358 C C A HIS A 1 197 ? -16.858 -12.456 173.079 0.49 16.42 197 HIS A C 1
ATOM 1359 C C B HIS A 1 197 ? -16.871 -12.405 173.061 0.51 16.39 197 HIS A C 1
ATOM 1360 O O A HIS A 1 197 ? -17.656 -11.512 173.015 0.49 17.95 197 HIS A O 1
ATOM 1361 O O B HIS A 1 197 ? -17.540 -11.366 173.121 0.51 17.62 197 HIS A O 1
ATOM 1374 N N . ASP A 1 198 ? -15.699 -12.457 172.423 1.00 14.53 198 ASP A N 1
ATOM 1375 C CA . ASP A 1 198 ? -15.186 -11.284 171.728 1.00 14.54 198 ASP A CA 1
ATOM 1376 C C . ASP A 1 198 ? -15.827 -11.055 170.365 1.00 16.62 198 ASP A C 1
ATOM 1377 O O . ASP A 1 198 ? -15.643 -9.969 169.802 1.00 15.28 198 ASP A O 1
ATOM 1382 N N . VAL A 1 199 ? -16.555 -12.036 169.824 1.00 13.90 199 VAL A N 1
ATOM 1383 C CA . VAL A 1 199 ? -17.107 -11.893 168.477 1.00 15.22 199 VAL A CA 1
ATOM 1384 C C . VAL A 1 199 ? -18.024 -10.680 168.416 1.00 13.71 199 VAL A C 1
ATOM 1385 O O . VAL A 1 199 ? -18.837 -10.440 169.317 1.00 17.17 199 VAL A O 1
ATOM 1389 N N . TYR A 1 200 ? -17.880 -9.902 167.337 1.00 13.56 200 TYR A N 1
ATOM 1390 C CA . TYR A 1 200 ? -18.582 -8.649 167.029 1.00 13.99 200 TYR A CA 1
ATOM 1391 C C . TYR A 1 200 ? -18.072 -7.434 167.804 1.00 14.82 200 TYR A C 1
ATOM 1392 O O . TYR A 1 200 ? -18.581 -6.328 167.578 1.00 16.83 200 TYR A O 1
ATOM 1401 N N . ARG A 1 201 ? -17.077 -7.586 168.702 1.00 13.64 201 ARG A N 1
ATOM 1402 C CA . ARG A 1 201 ? -16.519 -6.415 169.364 1.00 14.20 201 ARG A CA 1
ATOM 1403 C C . ARG A 1 201 ? -15.546 -5.698 168.431 1.00 13.36 201 ARG A C 1
ATOM 1404 O O . ARG A 1 201 ? -14.850 -6.342 167.636 1.00 13.81 201 ARG A O 1
ATOM 1412 N N . PRO A 1 202 ? -15.451 -4.371 168.520 1.00 13.57 202 PRO A N 1
ATOM 1413 C CA . PRO A 1 202 ? -14.372 -3.676 167.807 1.00 14.23 202 PRO A CA 1
ATOM 1414 C C . PRO A 1 202 ? -13.020 -4.037 168.398 1.00 14.03 202 PRO A C 1
ATOM 1415 O O . PRO A 1 202 ? -12.838 -4.069 169.620 1.00 15.03 202 PRO A O 1
ATOM 1419 N N . ILE A 1 203 ? -12.049 -4.265 167.519 1.00 14.12 203 ILE A N 1
ATOM 1420 C CA . ILE A 1 203 ? -10.770 -4.781 167.982 1.00 14.87 203 ILE A CA 1
ATOM 1421 C C . ILE A 1 203 ? -10.073 -3.811 168.942 1.00 16.65 203 ILE A C 1
ATOM 1422 O O . ILE A 1 203 ? -9.386 -4.251 169.875 1.00 15.15 203 ILE A O 1
ATOM 1427 N N . SER A 1 204 ? -10.268 -2.495 168.772 1.00 14.42 204 SER A N 1
ATOM 1428 C CA . SER A 1 204 ? -9.622 -1.532 169.667 1.00 14.49 204 SER A CA 1
ATOM 1429 C C . SER A 1 204 ? -10.073 -1.718 171.111 1.00 16.40 204 SER A C 1
ATOM 1430 O O . SER A 1 204 ? -9.275 -1.537 172.041 1.00 16.48 204 SER A O 1
ATOM 1433 N N . GLU A 1 205 ? -11.337 -2.086 171.322 1.00 14.85 205 GLU A N 1
ATOM 1434 C CA . GLU A 1 205 ? -11.812 -2.304 172.687 1.00 15.48 205 GLU A CA 1
ATOM 1435 C C . GLU A 1 205 ? -11.136 -3.514 173.324 1.00 16.36 205 GLU A C 1
ATOM 1436 O O . GLU A 1 205 ? -10.867 -3.516 174.533 1.00 16.04 205 GLU A O 1
ATOM 1438 N N . ILE A 1 206 ? -10.855 -4.552 172.537 1.00 14.58 206 ILE A N 1
ATOM 1439 C CA . ILE A 1 206 ? -10.142 -5.712 173.062 1.00 14.12 206 ILE A CA 1
ATOM 1440 C C . ILE A 1 206 ? -8.694 -5.357 173.367 1.00 15.33 206 ILE A C 1
ATOM 1441 O O . ILE A 1 206 ? -8.162 -5.725 174.423 1.00 15.58 206 ILE A O 1
ATOM 1446 N N . ILE A 1 207 ? -8.032 -4.647 172.450 1.00 13.60 207 ILE A N 1
ATOM 1447 C CA . ILE A 1 207 ? -6.661 -4.201 172.679 1.00 15.10 207 ILE A CA 1
ATOM 1448 C C . ILE A 1 207 ? -6.570 -3.430 173.992 1.00 15.16 207 ILE A C 1
ATOM 1449 O O . ILE A 1 207 ? -5.678 -3.670 174.821 1.00 15.34 207 ILE A O 1
ATOM 1454 N N A GLU A 1 208 ? -7.499 -2.498 174.214 0.52 14.48 208 GLU A N 1
ATOM 1455 N N B GLU A 1 208 ? -7.503 -2.495 174.203 0.48 14.50 208 GLU A N 1
ATOM 1456 C CA A GLU A 1 208 ? -7.450 -1.708 175.442 0.52 15.83 208 GLU A CA 1
ATOM 1457 C CA B GLU A 1 208 ? -7.509 -1.697 175.426 0.48 15.83 208 GLU A CA 1
ATOM 1458 C C A GLU A 1 208 ? -7.762 -2.554 176.669 0.52 15.90 208 GLU A C 1
ATOM 1459 C C B GLU A 1 208 ? -7.744 -2.570 176.649 0.48 15.88 208 GLU A C 1
ATOM 1460 O O A GLU A 1 208 ? -7.190 -2.323 177.743 0.52 15.74 208 GLU A O 1
ATOM 1461 O O B GLU A 1 208 ? -7.117 -2.372 177.697 0.48 15.75 208 GLU A O 1
ATOM 1466 N N . GLU A 1 209 ? -8.658 -3.532 176.535 1.00 14.14 209 GLU A N 1
ATOM 1467 C CA . GLU A 1 209 ? -8.972 -4.403 177.659 1.00 16.29 209 GLU A CA 1
ATOM 1468 C C . GLU A 1 209 ? -7.757 -5.227 178.066 1.00 17.01 209 GLU A C 1
ATOM 1469 O O . GLU A 1 209 ? -7.517 -5.451 179.261 1.00 16.44 209 GLU A O 1
ATOM 1475 N N . VAL A 1 210 ? -6.970 -5.674 177.089 1.00 15.76 210 VAL A N 1
ATOM 1476 C CA . VAL A 1 210 ? -5.748 -6.406 177.395 1.00 15.10 210 VAL A CA 1
ATOM 1477 C C . VAL A 1 210 ? -4.774 -5.521 178.160 1.00 16.32 210 VAL A C 1
ATOM 1478 O O . VAL A 1 210 ? -4.187 -5.952 179.161 1.00 15.88 210 VAL A O 1
ATOM 1482 N N . GLU A 1 211 ? -4.596 -4.271 177.722 1.00 15.65 211 GLU A N 1
ATOM 1483 C CA . GLU A 1 211 ? -3.691 -3.366 178.429 1.00 16.24 211 GLU A CA 1
ATOM 1484 C C . GLU A 1 211 ? -4.165 -3.099 179.848 1.00 16.18 211 GLU A C 1
ATOM 1485 O O . GLU A 1 211 ? -3.339 -2.891 180.746 1.00 16.80 211 GLU A O 1
ATOM 1491 N N . ARG A 1 212 ? -5.479 -3.115 180.079 1.00 15.10 212 ARG A N 1
ATOM 1492 C CA . ARG A 1 212 ? -6.003 -2.852 181.420 1.00 16.25 212 ARG A CA 1
ATOM 1493 C C . ARG A 1 212 ? -5.892 -4.078 182.317 1.00 16.37 212 ARG A C 1
ATOM 1494 O O . ARG A 1 212 ? -5.480 -3.967 183.480 1.00 19.34 212 ARG A O 1
ATOM 1502 N N . LYS A 1 213 ? -6.267 -5.248 181.799 1.00 14.77 213 LYS A N 1
ATOM 1503 C CA . LYS A 1 213 ? -6.322 -6.464 182.599 1.00 13.59 213 LYS A CA 1
ATOM 1504 C C . LYS A 1 213 ? -4.930 -7.008 182.881 1.00 15.89 213 LYS A C 1
ATOM 1505 O O . LYS A 1 213 ? -4.657 -7.495 183.991 1.00 17.14 213 LYS A O 1
ATOM 1511 N N . THR A 1 214 ? -4.047 -6.937 181.890 1.00 15.10 214 THR A N 1
ATOM 1512 C CA . THR A 1 214 ? -2.684 -7.455 181.984 1.00 15.01 214 THR A CA 1
ATOM 1513 C C . THR A 1 214 ? -1.732 -6.395 181.455 1.00 13.77 214 THR A C 1
ATOM 1514 O O . THR A 1 214 ? -1.166 -6.538 180.365 1.00 14.64 214 THR A O 1
ATOM 1518 N N . PRO A 1 215 ? -1.525 -5.318 182.210 1.00 15.32 215 PRO A N 1
ATOM 1519 C CA . PRO A 1 215 ? -0.577 -4.294 181.766 1.00 16.72 215 PRO A CA 1
ATOM 1520 C C . PRO A 1 215 ? 0.815 -4.891 181.633 1.00 15.84 215 PRO A C 1
ATOM 1521 O O . PRO A 1 215 ? 1.161 -5.872 182.298 1.00 16.88 215 PRO A O 1
ATOM 1525 N N . ALA A 1 216 ? 1.615 -4.302 180.751 1.00 15.47 216 ALA A N 1
ATOM 1526 C CA . ALA A 1 216 ? 3.000 -4.737 180.621 1.00 14.82 216 ALA A CA 1
ATOM 1527 C C . ALA A 1 216 ? 3.713 -4.651 181.970 1.00 14.42 216 ALA A C 1
ATOM 1528 O O . ALA A 1 216 ? 3.491 -3.725 182.756 1.00 17.76 216 ALA A O 1
ATOM 1530 N N A VAL A 1 217 ? 4.587 -5.626 182.217 0.65 14.18 217 VAL A N 1
ATOM 1531 N N B VAL A 1 217 ? 4.548 -5.638 182.255 0.35 14.19 217 VAL A N 1
ATOM 1532 C CA A VAL A 1 217 ? 5.290 -5.790 183.488 0.65 14.95 217 VAL A CA 1
ATOM 1533 C CA B VAL A 1 217 ? 5.284 -5.690 183.513 0.35 14.92 217 VAL A CA 1
ATOM 1534 C C A VAL A 1 217 ? 6.778 -5.532 183.281 0.65 13.35 217 VAL A C 1
ATOM 1535 C C B VAL A 1 217 ? 6.756 -5.428 183.239 0.35 13.48 217 VAL A C 1
ATOM 1536 O O A VAL A 1 217 ? 7.403 -6.116 182.389 0.65 14.22 217 VAL A O 1
ATOM 1537 O O B VAL A 1 217 ? 7.302 -5.859 182.218 0.35 15.23 217 VAL A O 1
ATOM 1544 N N A VAL A 1 218 ? 7.357 -4.712 184.140 0.65 14.22 218 VAL A N 1
ATOM 1545 N N B VAL A 1 218 ? 7.400 -4.713 184.152 0.35 14.30 218 VAL A N 1
ATOM 1546 C CA A VAL A 1 218 ? 8.787 -4.427 184.094 0.65 15.31 218 VAL A CA 1
ATOM 1547 C CA B VAL A 1 218 ? 8.822 -4.421 184.045 0.35 15.33 218 VAL A CA 1
ATOM 1548 C C A VAL A 1 218 ? 9.523 -5.375 185.033 0.65 14.51 218 VAL A C 1
ATOM 1549 C C B VAL A 1 218 ? 9.577 -5.290 185.037 0.35 14.55 218 VAL A C 1
ATOM 1550 O O A VAL A 1 218 ? 9.089 -5.613 186.170 0.65 17.01 218 VAL A O 1
ATOM 1551 O O B VAL A 1 218 ? 9.190 -5.401 186.210 0.35 16.66 218 VAL A O 1
ATOM 1558 N N . GLN A 1 219 ? 10.645 -5.917 184.562 1.00 13.68 219 GLN A N 1
ATOM 1559 C CA . GLN A 1 219 ? 11.508 -6.777 185.356 1.00 13.09 219 GLN A CA 1
ATOM 1560 C C . GLN A 1 219 ? 12.947 -6.403 185.051 1.00 13.04 219 GLN A C 1
ATOM 1561 O O . GLN A 1 219 ? 13.235 -5.922 183.951 1.00 13.89 219 GLN A O 1
ATOM 1567 N N . PRO A 1 220 ? 13.876 -6.633 185.977 1.00 13.59 220 PRO A N 1
ATOM 1568 C CA . PRO A 1 220 ? 15.296 -6.550 185.602 1.00 13.70 220 PRO A CA 1
ATOM 1569 C C . PRO A 1 220 ? 15.570 -7.494 184.434 1.00 13.57 220 PRO A C 1
ATOM 1570 O O . PRO A 1 220 ? 15.015 -8.595 184.356 1.00 14.29 220 PRO A O 1
ATOM 1574 N N . THR A 1 221 ? 16.413 -7.043 183.498 1.00 13.19 221 THR A N 1
ATOM 1575 C CA . THR A 1 221 ? 16.704 -7.873 182.332 1.00 13.52 221 THR A CA 1
ATOM 1576 C C . THR A 1 221 ? 17.314 -9.201 182.742 1.00 13.49 221 THR A C 1
ATOM 1577 O O . THR A 1 221 ? 16.983 -10.249 182.171 1.00 13.66 221 THR A O 1
ATOM 1581 N N . THR A 1 222 ? 18.195 -9.177 183.743 1.00 13.40 222 THR A N 1
ATOM 1582 C CA . THR A 1 222 ? 18.744 -10.384 184.335 1.00 13.30 222 THR A CA 1
ATOM 1583 C C . THR A 1 222 ? 18.387 -10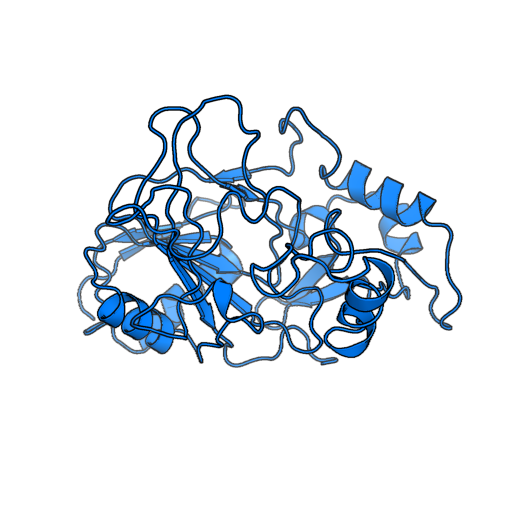.408 185.813 1.00 12.80 222 THR A C 1
ATOM 1584 O O . THR A 1 222 ? 18.224 -9.362 186.456 1.00 14.46 222 THR A O 1
ATOM 1588 N N . PHE A 1 223 ? 18.254 -11.621 186.343 1.00 13.39 223 PHE A N 1
ATOM 1589 C CA . PHE A 1 223 ? 18.053 -11.801 187.777 1.00 12.73 223 PHE A CA 1
ATOM 1590 C C . PHE A 1 223 ? 18.819 -13.023 188.257 1.00 13.38 223 PHE A C 1
ATOM 1591 O O . PHE A 1 223 ? 19.196 -13.903 187.480 1.00 12.87 223 PHE A O 1
ATOM 1599 N N . THR A 1 224 ? 19.021 -13.071 189.565 1.00 12.44 224 THR A N 1
ATOM 1600 C CA . THR A 1 224 ? 19.698 -14.191 190.205 1.00 13.16 224 THR A CA 1
ATOM 1601 C C . THR A 1 224 ? 18.676 -15.258 190.595 1.00 11.88 224 THR A C 1
ATOM 1602 O O . THR A 1 224 ? 17.728 -14.978 191.343 1.00 13.90 224 THR A O 1
ATOM 1606 N N . HIS A 1 225 ? 18.874 -16.467 190.106 1.00 12.97 225 HIS A N 1
ATOM 1607 C CA . HIS A 1 225 ? 17.997 -17.589 190.424 1.00 11.59 225 HIS A CA 1
ATOM 1608 C C . HIS A 1 225 ? 18.047 -17.862 191.925 1.00 12.71 225 HIS A C 1
ATOM 1609 O O . HIS A 1 225 ? 19.140 -18.086 192.468 1.00 13.37 225 HIS A O 1
ATOM 1616 N N . PRO A 1 226 ? 16.914 -17.820 192.629 1.00 11.62 226 PRO A N 1
ATOM 1617 C CA . PRO A 1 226 ? 16.949 -18.043 194.087 1.00 12.12 226 PRO A CA 1
ATOM 1618 C C . PRO A 1 226 ? 17.460 -19.409 194.490 1.00 13.31 226 PRO A C 1
ATOM 1619 O O . PRO A 1 226 ? 18.029 -19.535 195.585 1.00 14.41 226 PRO A O 1
ATOM 1623 N N . MET A 1 227 ? 17.289 -20.433 193.651 1.00 13.32 227 MET A N 1
ATOM 1624 C CA . MET A 1 227 ? 17.655 -21.790 194.046 1.00 13.91 227 MET A CA 1
ATOM 1625 C C . MET A 1 227 ? 19.080 -22.160 193.671 1.00 15.03 227 MET A C 1
ATOM 1626 O O . MET A 1 227 ? 19.697 -22.986 194.357 1.00 16.40 227 MET A O 1
ATOM 1631 N N . THR A 1 228 ? 19.613 -21.595 192.586 1.00 13.78 228 THR A N 1
ATOM 1632 C CA . THR A 1 228 ? 20.934 -21.978 192.102 1.00 14.32 228 THR A CA 1
ATOM 1633 C C . THR A 1 228 ? 21.969 -20.871 192.138 1.00 12.87 228 THR A C 1
ATOM 1634 O O . THR A 1 228 ? 23.162 -21.176 192.019 1.00 14.52 228 THR A O 1
ATOM 1638 N N . GLY A 1 229 ? 21.564 -19.612 192.266 1.00 14.01 229 GLY A N 1
ATOM 1639 C CA . GLY A 1 229 ? 22.477 -18.494 192.165 1.00 13.47 229 GLY A CA 1
ATOM 1640 C C . GLY A 1 229 ? 22.875 -18.095 190.757 1.00 14.12 229 GLY A C 1
ATOM 1641 O O . GLY A 1 229 ? 23.627 -17.121 190.604 1.00 16.62 229 GLY A O 1
ATOM 1642 N N . GLU A 1 230 ? 22.386 -18.792 189.730 1.00 13.69 230 GLU A N 1
ATOM 1643 C CA . GLU A 1 230 ? 22.723 -18.464 188.346 1.00 13.80 230 GLU A CA 1
ATOM 1644 C C . GLU A 1 230 ? 22.124 -17.126 187.941 1.00 14.28 230 GLU A C 1
ATOM 1645 O O . GLU A 1 230 ? 21.019 -16.770 188.347 1.00 14.91 230 GLU A O 1
ATOM 1651 N N . THR A 1 231 ? 22.834 -16.400 187.083 1.00 14.43 231 THR A N 1
ATOM 1652 C CA . THR A 1 231 ? 22.247 -15.233 186.423 1.00 13.49 231 THR A CA 1
ATOM 1653 C C . THR A 1 231 ? 21.423 -15.697 185.224 1.00 14.29 231 THR A C 1
ATOM 1654 O O . THR A 1 231 ? 21.934 -16.403 184.346 1.00 15.72 231 THR A O 1
ATOM 1658 N N . VAL A 1 232 ? 20.146 -15.320 185.203 1.00 12.42 232 VAL A N 1
ATOM 1659 C CA . VAL A 1 232 ? 19.210 -15.706 184.150 1.00 11.76 232 VAL A CA 1
ATOM 1660 C C . VAL A 1 232 ? 18.898 -14.481 183.302 1.00 12.75 232 VAL A C 1
ATOM 1661 O O . VAL A 1 232 ? 18.570 -13.418 183.836 1.00 13.74 232 VAL A O 1
ATOM 1665 N N . LEU A 1 233 ? 18.991 -14.631 181.980 1.00 13.22 233 LEU A N 1
ATOM 1666 C CA . LEU A 1 233 ? 18.543 -13.598 181.043 1.00 12.60 233 LEU A CA 1
ATOM 1667 C C . LEU A 1 233 ? 17.049 -13.807 180.809 1.00 13.25 233 LEU A C 1
ATOM 1668 O O . LEU A 1 233 ? 16.638 -14.733 180.107 1.00 14.16 233 LEU A O 1
ATOM 1673 N N . TYR A 1 234 ? 16.224 -12.958 181.418 1.00 11.75 234 TYR A N 1
ATOM 1674 C CA . TYR A 1 234 ? 14.779 -13.200 181.458 1.00 12.91 234 TYR A CA 1
ATOM 1675 C C . TYR A 1 234 ? 14.103 -12.413 180.343 1.00 13.18 234 TYR A C 1
ATOM 1676 O O . TYR A 1 234 ? 13.500 -11.365 180.561 1.00 13.33 234 TYR A O 1
ATOM 1685 N N . ILE A 1 235 ? 14.229 -12.934 179.120 1.00 12.03 235 ILE A N 1
ATOM 1686 C CA . ILE A 1 235 ? 13.584 -12.355 177.941 1.00 12.61 235 ILE A CA 1
ATOM 1687 C C . ILE A 1 235 ? 13.058 -13.489 177.077 1.00 12.05 235 ILE A C 1
ATOM 1688 O O . ILE A 1 235 ? 13.577 -14.611 177.101 1.00 13.20 235 ILE A O 1
ATOM 1693 N N . SER A 1 236 ? 12.015 -13.187 176.303 1.00 12.32 236 SER A N 1
ATOM 1694 C CA . SER A 1 236 ? 11.542 -14.113 175.283 1.00 13.67 236 SER A CA 1
ATOM 1695 C C . SER A 1 236 ? 11.035 -13.328 174.082 1.00 12.24 236 SER A C 1
ATOM 1696 O O . SER A 1 236 ? 10.496 -12.224 174.220 1.00 12.90 236 SER A O 1
ATOM 1699 N N . GLU A 1 237 ? 11.193 -13.926 172.899 1.00 13.44 237 GLU A N 1
ATOM 1700 C CA . GLU A 1 237 ? 10.717 -13.264 171.692 1.00 14.48 237 GLU A CA 1
ATOM 1701 C C . GLU A 1 237 ? 9.215 -13.024 171.752 1.00 14.04 237 GLU A C 1
ATOM 1702 O O . GLU A 1 237 ? 8.730 -11.990 171.276 1.00 15.51 237 GLU A O 1
ATOM 1708 N N . GLY A 1 238 ? 8.472 -13.944 172.376 1.00 13.18 238 GLY A N 1
ATOM 1709 C CA . GLY A 1 238 ? 7.022 -13.851 172.361 1.00 13.73 238 GLY A CA 1
ATOM 1710 C C . GLY A 1 238 ? 6.458 -12.781 173.279 1.00 14.56 238 GLY A C 1
ATOM 1711 O O . GLY A 1 238 ? 5.467 -12.126 172.944 1.00 15.91 238 GLY A O 1
ATOM 1712 N N . PHE A 1 239 ? 7.048 -12.606 174.466 1.00 13.39 239 PHE A N 1
ATOM 1713 C CA . PHE A 1 239 ? 6.479 -11.693 175.443 1.00 13.55 239 PHE A CA 1
ATOM 1714 C C . PHE A 1 239 ? 7.321 -10.455 175.729 1.00 13.18 239 PHE A C 1
ATOM 1715 O O . PHE A 1 239 ? 6.781 -9.485 176.263 1.00 14.19 239 PHE A O 1
ATOM 1723 N N . THR A 1 240 ? 8.614 -10.438 175.409 1.00 12.77 240 THR A N 1
ATOM 1724 C CA . THR A 1 240 ? 9.435 -9.277 175.773 1.00 13.77 240 THR A CA 1
ATOM 1725 C C . THR A 1 240 ? 9.325 -8.217 174.685 1.00 14.42 240 THR A C 1
ATOM 1726 O O . THR A 1 240 ? 9.816 -8.409 173.567 1.00 18.20 240 THR A O 1
ATOM 1730 N N . VAL A 1 241 ? 8.695 -7.090 175.024 1.00 14.19 241 VAL A N 1
ATOM 1731 C CA . VAL A 1 241 ? 8.330 -6.083 174.030 1.00 14.61 241 VAL A CA 1
ATOM 1732 C C . VAL A 1 241 ? 9.225 -4.856 174.060 1.00 17.31 241 VAL A C 1
ATOM 1733 O O . VAL A 1 241 ? 9.178 -4.049 173.114 1.00 20.47 241 VAL A O 1
ATOM 1737 N N . GLY A 1 242 ? 10.028 -4.676 175.101 1.00 14.13 242 GLY A N 1
ATOM 1738 C CA . GLY A 1 242 ? 10.898 -3.522 175.142 1.00 15.91 242 GLY A CA 1
ATOM 1739 C C . GLY A 1 242 ? 11.977 -3.704 176.179 1.00 17.44 242 GLY A C 1
ATOM 1740 O O . GLY A 1 242 ? 11.850 -4.504 177.110 1.00 16.72 242 GLY A O 1
ATOM 1741 N N . ILE A 1 243 ? 13.045 -2.936 176.005 1.00 17.43 243 ILE A N 1
ATOM 1742 C CA . ILE A 1 243 ? 14.155 -2.884 176.943 1.00 15.61 243 ILE A CA 1
ATOM 1743 C C . ILE A 1 243 ? 14.437 -1.419 177.242 1.00 15.65 243 ILE A C 1
ATOM 1744 O O . ILE A 1 243 ? 14.278 -0.564 176.364 1.00 16.97 243 ILE A O 1
ATOM 1749 N N . GLU A 1 244 ? 14.787 -1.118 178.491 1.00 17.33 244 GLU A N 1
ATOM 1750 C CA . GLU A 1 244 ? 14.938 0.258 178.940 1.00 18.47 244 GLU A CA 1
ATOM 1751 C C . GLU A 1 244 ? 16.150 0.353 179.851 1.00 26.08 244 GLU A C 1
ATOM 1752 O O . GLU A 1 244 ? 16.570 -0.631 180.464 1.00 21.06 244 GLU A O 1
ATOM 1754 N N . ASP A 1 245 ? 16.720 1.555 179.929 1.00 28.07 245 ASP A N 1
ATOM 1755 C CA . ASP A 1 245 ? 17.977 1.737 180.641 1.00 36.92 245 ASP A CA 1
ATOM 1756 C C . ASP A 1 245 ? 17.757 1.762 182.154 1.00 37.49 245 ASP A C 1
ATOM 1757 O O . ASP A 1 245 ? 16.627 1.725 182.652 1.00 32.24 245 ASP A O 1
ATOM 1762 N N . GLN A 1 246 ? 18.869 1.854 182.894 1.00 38.74 246 GLN A N 1
ATOM 1763 C CA . GLN A 1 246 ? 18.840 1.871 184.353 1.00 43.07 246 GLN A CA 1
ATOM 1764 C C . GLN A 1 246 ? 18.029 3.028 184.925 1.00 47.21 246 GLN A C 1
ATOM 1765 O O . GLN A 1 246 ? 17.774 3.041 186.134 1.00 38.45 246 GLN A O 1
ATOM 1767 N N . ASP A 1 247 ? 17.616 3.989 184.101 1.00 52.56 247 ASP A N 1
ATOM 1768 C CA . ASP A 1 247 ? 16.826 5.124 184.560 1.00 50.71 247 ASP A CA 1
ATOM 1769 C C . ASP A 1 247 ? 15.415 5.143 183.982 1.00 49.09 247 ASP A C 1
ATOM 1770 O O . ASP A 1 247 ? 14.695 6.130 184.165 1.00 50.15 247 ASP A O 1
ATOM 1775 N N . GLY A 1 248 ? 15.002 4.082 183.288 1.00 47.81 248 GLY A N 1
ATOM 1776 C CA . GLY A 1 248 ? 13.651 3.984 182.775 1.00 38.36 248 GLY A CA 1
ATOM 1777 C C . GLY A 1 248 ? 13.442 4.474 181.356 1.00 41.33 248 GLY A C 1
ATOM 1778 O O . GLY A 1 248 ? 12.303 4.435 180.869 1.00 35.58 248 GLY A O 1
ATOM 1779 N N . LYS A 1 249 ? 14.494 4.924 180.674 1.00 38.94 249 LYS A N 1
ATOM 1780 C CA . LYS A 1 249 ? 14.223 5.420 179.328 1.00 32.54 249 LYS A CA 1
ATOM 1781 C C . LYS A 1 249 ? 14.336 4.286 178.312 1.00 27.64 249 LYS A C 1
ATOM 1782 O O . LYS A 1 249 ? 15.275 3.487 178.379 1.00 29.25 249 LYS A O 1
ATOM 1784 N N . PRO A 1 250 ? 13.406 4.207 177.360 1.00 22.75 250 PRO A N 1
ATOM 1785 C CA . PRO A 1 250 ? 13.451 3.117 176.375 1.00 20.10 250 PRO A CA 1
ATOM 1786 C C . PRO A 1 250 ? 14.747 3.110 175.576 1.00 22.27 250 PRO A C 1
ATOM 1787 O O . PRO A 1 250 ? 15.239 4.151 175.130 1.00 25.77 250 PRO A O 1
ATOM 1791 N N . LEU A 1 251 ? 15.298 1.918 175.405 1.00 19.95 251 LEU A N 1
ATOM 1792 C CA . LEU A 1 251 ? 16.419 1.675 174.512 1.00 20.43 251 LEU A CA 1
ATOM 1793 C C . LEU A 1 251 ? 15.889 1.141 173.188 1.00 23.52 251 LEU A C 1
ATOM 1794 O O . LEU A 1 251 ? 14.768 0.636 173.103 1.00 22.28 251 LEU A O 1
ATOM 1799 N N . ASP A 1 252 ? 16.700 1.281 172.142 1.00 23.79 252 ASP A N 1
ATOM 1800 C CA . ASP A 1 252 ? 16.281 0.805 170.831 1.00 22.80 252 ASP A CA 1
ATOM 1801 C C . ASP A 1 252 ? 16.098 -0.706 170.851 1.00 25.62 252 ASP A C 1
ATOM 1802 O O . ASP A 1 252 ? 16.933 -1.444 171.380 1.00 22.50 252 ASP A O 1
ATOM 1807 N N . GLU A 1 253 ? 14.999 -1.170 170.255 1.00 24.74 253 GLU A N 1
ATOM 1808 C CA . GLU A 1 253 ? 14.703 -2.595 170.266 1.00 23.46 253 GLU A CA 1
ATOM 1809 C C . GLU A 1 253 ? 15.696 -3.417 169.457 1.00 22.36 253 GLU A C 1
ATOM 1810 O O . GLU A 1 253 ? 15.640 -4.649 169.523 1.00 23.44 253 GLU A O 1
ATOM 1816 N N . GLU A 1 254 ? 16.590 -2.773 168.698 1.00 22.55 254 GLU A N 1
ATOM 1817 C CA . GLU A 1 254 ? 17.694 -3.495 168.074 1.00 22.27 254 GLU A CA 1
ATOM 1818 C C . GLU A 1 254 ? 18.485 -4.294 169.101 1.00 20.53 254 GLU A C 1
ATOM 1819 O O . GLU A 1 254 ? 19.010 -5.368 168.785 1.00 20.68 254 GLU A O 1
ATOM 1822 N N . LEU A 1 255 ? 18.569 -3.796 170.337 1.00 19.70 255 LEU A N 1
ATOM 1823 C CA . LEU A 1 255 ? 19.264 -4.536 171.386 1.00 17.65 255 LEU A CA 1
ATOM 1824 C C . LEU A 1 255 ? 18.547 -5.846 171.697 1.00 15.62 255 LEU A C 1
ATOM 1825 O O . LEU A 1 255 ? 19.180 -6.901 171.811 1.00 16.09 255 LEU A O 1
ATOM 1830 N N . LEU A 1 256 ? 17.218 -5.797 171.841 1.00 16.93 256 LEU A N 1
ATOM 1831 C CA . LEU A 1 256 ? 16.457 -7.030 172.047 1.00 15.97 256 LEU A CA 1
ATOM 1832 C C . LEU A 1 256 ? 16.646 -8.000 170.891 1.00 16.05 256 LEU A C 1
ATOM 1833 O O . LEU A 1 256 ? 16.828 -9.205 171.100 1.00 16.96 256 LEU A O 1
ATOM 1838 N N . LYS A 1 257 ? 16.607 -7.494 169.652 1.00 16.90 257 LYS A N 1
ATOM 1839 C CA . LYS A 1 257 ? 16.803 -8.368 168.503 1.00 17.79 257 LYS A CA 1
ATOM 1840 C C . LYS A 1 257 ? 18.174 -9.031 168.541 1.00 15.72 257 LYS A C 1
ATOM 1841 O O . LYS A 1 257 ? 18.299 -10.227 168.251 1.00 17.22 257 LYS A O 1
ATOM 1844 N N . ARG A 1 258 ? 19.215 -8.282 168.931 1.00 14.97 258 ARG A N 1
ATOM 1845 C CA . ARG A 1 258 ? 20.543 -8.883 169.034 1.00 17.24 258 ARG A CA 1
ATOM 1846 C C . ARG A 1 258 ? 20.608 -9.925 170.152 1.00 14.00 258 ARG A C 1
ATOM 1847 O O . ARG A 1 258 ? 21.318 -10.932 170.018 1.00 17.09 258 ARG A O 1
ATOM 1855 N N . LEU A 1 259 ? 19.851 -9.720 171.237 1.00 14.92 259 LEU A N 1
ATOM 1856 C CA . LEU A 1 259 ? 19.785 -10.720 172.302 1.00 15.30 259 LEU A CA 1
ATOM 1857 C C . LEU A 1 259 ? 19.009 -11.956 171.861 1.00 15.26 259 LEU A C 1
ATOM 1858 O O . LEU A 1 259 ? 19.440 -13.089 172.121 1.00 15.07 259 LEU A O 1
ATOM 1863 N N . PHE A 1 260 ? 17.867 -11.763 171.184 1.00 15.05 260 PHE A N 1
ATOM 1864 C CA . PHE 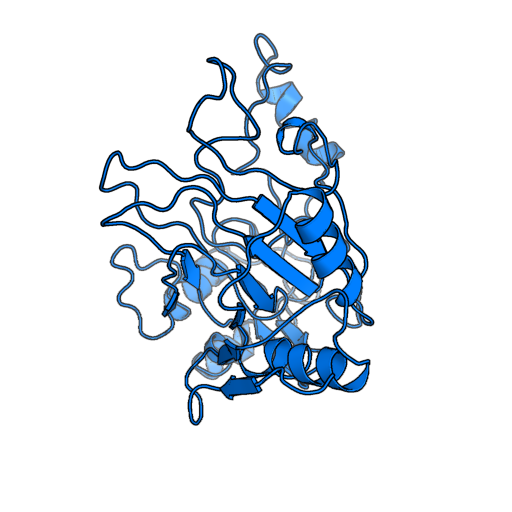A 1 260 ? 17.145 -12.905 170.630 1.00 17.48 260 PHE A CA 1
ATOM 1865 C C . PHE A 1 260 ? 18.028 -13.675 169.656 1.00 15.97 260 PHE A C 1
ATOM 1866 O O . PHE A 1 260 ? 18.053 -14.913 169.667 1.00 16.38 260 PHE A O 1
ATOM 1874 N N . ASP A 1 261 ? 18.761 -12.952 168.806 1.00 15.67 261 ASP A N 1
ATOM 1875 C CA . ASP A 1 261 ? 19.629 -13.608 167.835 1.00 18.89 261 ASP A CA 1
ATOM 1876 C C . ASP A 1 261 ? 20.705 -14.428 168.535 1.00 16.57 261 ASP A C 1
ATOM 1877 O O . ASP A 1 261 ? 20.876 -15.620 168.250 1.00 18.54 261 ASP A O 1
ATOM 1882 N N . ALA A 1 262 ? 21.425 -13.807 169.477 1.00 16.02 262 ALA A N 1
ATOM 1883 C CA . ALA A 1 262 ? 22.532 -14.485 170.147 1.00 15.70 262 ALA A CA 1
ATOM 1884 C C . ALA A 1 262 ? 22.080 -15.712 170.931 1.00 15.11 262 ALA A C 1
ATOM 1885 O O . ALA A 1 262 ? 22.822 -16.696 171.017 1.00 18.15 262 ALA A O 1
ATOM 1887 N N . THR A 1 263 ? 20.876 -15.685 171.504 1.00 14.71 263 THR A N 1
ATOM 1888 C CA . THR A 1 263 ? 20.429 -16.786 172.350 1.00 16.51 263 THR A CA 1
ATOM 1889 C C . THR A 1 263 ? 19.714 -17.893 171.585 1.00 13.98 263 THR A C 1
ATOM 1890 O O . THR A 1 263 ? 19.334 -18.900 172.192 1.00 16.45 263 THR A O 1
ATOM 1894 N N . GLY A 1 264 ? 19.521 -17.735 170.272 1.00 14.69 264 GLY A N 1
ATOM 1895 C CA . GLY A 1 264 ? 18.952 -18.780 169.444 1.00 16.69 264 GLY A CA 1
ATOM 1896 C C . GLY A 1 264 ? 17.479 -18.638 169.154 1.00 15.65 264 GLY A C 1
ATOM 1897 O O . GLY A 1 264 ? 16.907 -19.524 168.505 1.00 18.68 264 GLY A O 1
ATOM 1898 N N . GLN A 1 265 ? 16.849 -17.552 169.597 1.00 15.28 265 GLN A N 1
ATOM 1899 C CA . GLN A 1 265 ? 15.402 -17.438 169.492 1.00 15.69 265 GLN A CA 1
ATOM 1900 C C . GLN A 1 265 ? 14.922 -17.010 168.115 1.00 18.02 265 GLN A C 1
ATOM 1901 O O . GLN A 1 265 ? 13.712 -17.039 167.876 1.00 19.37 265 GLN A O 1
ATOM 1907 N N . LEU A 1 266 ? 15.820 -16.596 167.220 1.00 16.82 266 LEU A N 1
ATOM 1908 C CA . LEU A 1 266 ? 15.429 -16.232 165.865 1.00 17.46 266 LEU A CA 1
ATOM 1909 C C . LEU A 1 266 ? 15.747 -17.324 164.857 1.00 18.09 266 LEU A C 1
ATOM 1910 O O . LEU A 1 266 ? 15.486 -17.139 163.658 1.00 21.15 266 LEU A O 1
ATOM 1915 N N . ASP A 1 267 ? 16.284 -18.457 165.300 1.00 17.04 267 ASP A N 1
ATOM 1916 C CA . ASP A 1 267 ? 16.675 -19.530 164.382 1.00 19.64 267 ASP A CA 1
ATOM 1917 C C . ASP A 1 267 ? 15.468 -20.414 164.076 1.00 18.44 267 ASP A C 1
ATOM 1918 O O . ASP A 1 267 ? 15.123 -21.314 164.850 1.00 18.56 267 ASP A O 1
ATOM 1923 N N . GLU A 1 268 ? 14.854 -20.204 162.905 1.00 20.13 268 GLU A N 1
ATOM 1924 C CA . GLU A 1 268 ? 13.679 -20.979 162.519 1.00 22.12 268 GLU A CA 1
ATOM 1925 C C . GLU A 1 268 ? 14.009 -22.411 162.107 1.00 18.39 268 GLU A C 1
ATOM 1926 O O . GLU A 1 268 ? 13.084 -23.214 161.937 1.00 25.40 268 GLU A O 1
ATOM 1932 N N . SER A 1 269 ? 15.285 -22.750 161.955 1.00 20.45 269 SER A N 1
ATOM 1933 C CA . SER A 1 269 ? 15.691 -24.130 161.736 1.00 21.26 269 SER A CA 1
ATOM 1934 C C . SER A 1 269 ? 15.810 -24.917 163.031 1.00 23.58 269 SER A C 1
ATOM 1935 O O . SER A 1 269 ? 15.947 -26.145 162.980 1.00 25.62 269 SER A O 1
ATOM 1938 N N . PHE A 1 270 ? 15.792 -24.236 164.180 1.00 20.53 270 PHE A N 1
ATOM 1939 C CA . PHE A 1 270 ? 15.924 -24.853 165.503 1.00 21.86 270 PHE A CA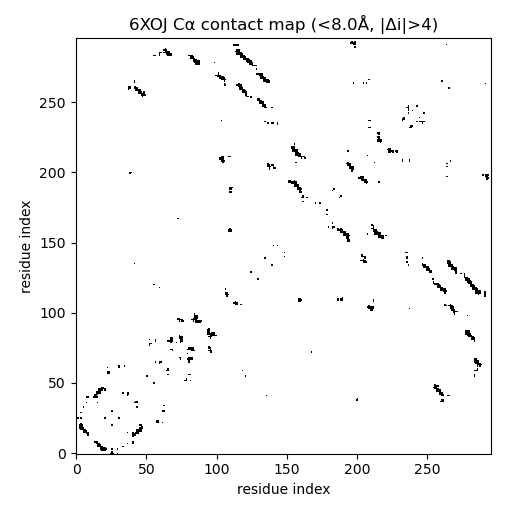 1
ATOM 1940 C C . PHE A 1 270 ? 17.219 -25.638 165.678 1.00 21.46 270 PHE A C 1
ATOM 1941 O O . PHE A 1 270 ? 17.284 -26.544 166.514 1.00 25.69 270 PHE A O 1
ATOM 1949 N N . GLU A 1 271 ? 18.266 -25.308 164.925 1.00 20.56 271 GLU A N 1
ATOM 1950 C CA . GLU A 1 271 ? 19.534 -26.020 165.024 1.00 23.06 271 GLU A CA 1
ATOM 1951 C C . GLU A 1 271 ? 20.543 -25.334 165.933 1.00 23.91 271 GLU A C 1
ATOM 1952 O O . GLU A 1 271 ? 21.591 -25.924 166.221 1.00 23.25 271 GLU A O 1
ATOM 1958 N N . HIS A 1 272 ? 20.248 -24.116 166.391 1.00 21.00 272 HIS A N 1
ATOM 1959 C CA . HIS A 1 272 ? 21.149 -23.375 167.265 1.00 20.36 272 HIS A CA 1
ATOM 1960 C C . HIS A 1 272 ? 21.576 -24.204 168.473 1.00 19.68 272 HIS A C 1
ATOM 1961 O O . HIS A 1 272 ? 20.789 -24.974 169.037 1.00 20.28 272 HIS A O 1
ATOM 1968 N N . ASP A 1 273 ? 22.833 -24.008 168.887 1.00 20.78 273 ASP A N 1
ATOM 1969 C CA . ASP A 1 273 ? 23.422 -24.839 169.934 1.00 22.18 273 ASP A CA 1
ATOM 1970 C C . ASP A 1 273 ? 22.660 -24.746 171.252 1.00 20.30 273 ASP A C 1
ATOM 1971 O O . ASP A 1 273 ? 22.671 -25.704 172.037 1.00 21.59 273 ASP A O 1
ATOM 1973 N N . ASN A 1 274 ? 22.005 -23.612 171.522 1.00 18.26 274 ASN A N 1
ATOM 1974 C CA . ASN A 1 274 ? 21.276 -23.447 172.779 1.00 15.44 274 ASN A CA 1
ATOM 1975 C C . ASN A 1 274 ? 19.968 -24.229 172.823 1.00 16.56 274 ASN A C 1
ATOM 1976 O O . ASN A 1 274 ? 19.405 -24.393 173.908 1.00 17.24 274 ASN A O 1
ATOM 1981 N N . ILE A 1 275 ? 19.459 -24.699 171.689 1.00 16.43 275 ILE A N 1
ATOM 1982 C CA . ILE A 1 275 ? 18.104 -25.236 171.613 1.00 15.11 275 ILE A CA 1
ATOM 1983 C C . ILE A 1 275 ? 18.104 -26.719 171.951 1.00 17.09 275 ILE A C 1
ATOM 1984 O O . ILE A 1 275 ? 18.927 -27.495 171.440 1.00 19.07 275 ILE A O 1
ATOM 1989 N N . HIS A 1 276 ? 17.175 -27.114 172.809 1.00 15.32 276 HIS A N 1
ATOM 1990 C CA . HIS A 1 276 ? 16.978 -28.499 173.194 1.00 15.39 276 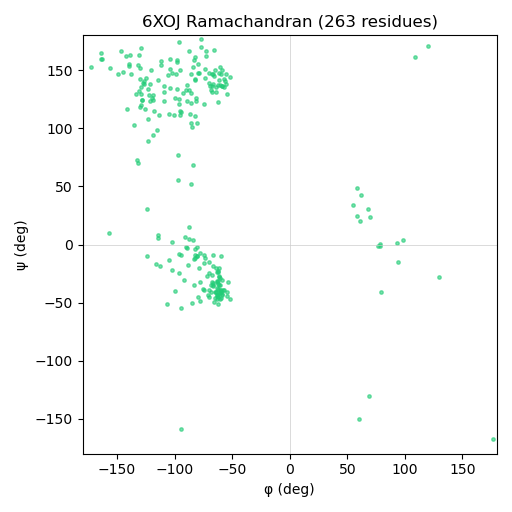HIS A CA 1
ATOM 1991 C C . HIS A 1 276 ? 15.567 -28.911 172.799 1.00 16.30 276 HIS A C 1
ATOM 1992 O O . HIS A 1 276 ? 14.596 -28.236 173.158 1.00 17.84 276 HIS A O 1
ATOM 1999 N N . LEU A 1 277 ? 15.444 -30.004 172.044 1.00 16.47 277 LEU A N 1
ATOM 2000 C CA . LEU A 1 277 ? 14.144 -30.579 171.726 1.00 16.90 277 LEU A CA 1
ATOM 2001 C C . LEU A 1 277 ? 13.854 -31.668 172.747 1.00 18.44 277 LEU A C 1
ATOM 2002 O O . LEU A 1 277 ? 14.555 -32.685 172.800 1.00 20.25 277 LEU A O 1
ATOM 2007 N N . GLN A 1 278 ? 12.832 -31.449 173.566 1.00 15.26 278 GLN A N 1
ATOM 2008 C CA . GLN A 1 278 ? 12.413 -32.420 174.568 1.00 15.19 278 GLN A CA 1
ATOM 2009 C C . GLN A 1 278 ? 11.283 -33.248 173.977 1.00 20.16 278 GLN A C 1
ATOM 2010 O O . GLN A 1 278 ? 10.194 -32.728 173.718 1.00 17.85 278 GLN A O 1
ATOM 2016 N N . SER A 1 279 ? 11.531 -34.533 173.786 1.00 19.90 279 SER A N 1
ATOM 2017 C CA . SER A 1 279 ? 10.490 -35.447 173.353 1.00 21.48 279 SER A CA 1
ATOM 2018 C C . SER A 1 279 ? 9.887 -36.148 174.562 1.00 22.29 279 SER A C 1
ATOM 2019 O O . SER A 1 279 ? 10.334 -35.982 175.699 1.00 21.59 279 SER A O 1
ATOM 2022 N N . PHE A 1 280 ? 8.844 -36.928 174.310 1.00 20.07 280 PHE A N 1
ATOM 2023 C CA . PHE A 1 280 ? 8.184 -37.663 175.379 1.00 20.90 280 PHE A CA 1
ATOM 2024 C C . PHE A 1 280 ? 7.320 -38.745 174.753 1.00 21.57 280 PHE A C 1
ATOM 2025 O O . PHE A 1 280 ? 7.030 -38.722 173.556 1.00 21.96 280 PHE A O 1
ATOM 2033 N N . GLU A 1 281 ? 6.903 -39.685 175.590 1.00 19.77 281 GLU A N 1
ATOM 2034 C CA . GLU A 1 281 ? 6.025 -40.771 175.200 1.00 22.89 281 GLU A CA 1
ATOM 2035 C C . GLU A 1 281 ? 4.868 -40.815 176.186 1.00 21.75 281 GLU A C 1
ATOM 2036 O O . GLU A 1 281 ? 4.891 -40.158 177.229 1.00 18.73 281 GLU A O 1
ATOM 2042 N N . GLN A 1 282 ? 3.847 -41.600 175.850 1.00 21.31 282 GLN A N 1
ATOM 2043 C CA . GLN A 1 282 ? 2.673 -41.691 176.704 1.00 21.49 282 GLN A CA 1
ATOM 2044 C C . GLN A 1 282 ? 3.068 -42.126 178.112 1.00 19.76 282 GLN A C 1
ATOM 2045 O O . GLN A 1 282 ? 3.877 -43.039 178.300 1.00 23.09 282 GLN A O 1
ATOM 2051 N N . GLY A 1 283 ? 2.493 -41.459 179.108 1.00 19.48 283 GLY A N 1
ATOM 2052 C CA . GLY A 1 283 ? 2.834 -41.697 180.488 1.00 19.23 283 GLY A CA 1
ATOM 2053 C C . GLY A 1 283 ? 3.894 -40.770 181.037 1.00 20.16 283 GLY A C 1
ATOM 2054 O O . GLY A 1 283 ? 4.057 -40.690 182.263 1.00 20.01 283 GLY A O 1
ATOM 2055 N N . ASP A 1 284 ? 4.618 -40.066 180.170 1.00 17.46 284 ASP A N 1
ATOM 2056 C CA . ASP A 1 284 ? 5.582 -39.085 180.642 1.00 16.46 284 ASP A CA 1
ATOM 2057 C C . ASP A 1 284 ? 4.857 -37.857 181.170 1.00 19.13 284 ASP A C 1
ATOM 2058 O O . ASP A 1 284 ? 3.757 -37.512 180.731 1.00 17.52 284 ASP A O 1
ATOM 2063 N N . LEU A 1 285 ? 5.497 -37.193 182.121 1.00 16.24 285 LEU A N 1
ATOM 2064 C CA . LEU A 1 285 ? 4.998 -35.950 182.692 1.00 16.96 285 LEU A CA 1
ATOM 2065 C C . LEU A 1 285 ? 6.211 -35.058 182.903 1.00 16.47 285 LEU A C 1
ATOM 2066 O O . LEU A 1 285 ? 7.113 -35.413 183.672 1.00 17.65 285 LEU A O 1
ATOM 2071 N N . LEU A 1 286 ? 6.244 -33.921 182.208 1.00 14.86 286 LEU A N 1
ATOM 2072 C CA . LEU A 1 286 ? 7.388 -33.014 182.225 1.00 15.39 286 LEU A CA 1
ATOM 2073 C C . LEU A 1 286 ? 7.205 -32.005 183.342 1.00 14.70 286 LEU A C 1
ATOM 2074 O O . LEU A 1 286 ? 6.125 -31.432 183.492 1.00 15.89 286 LEU A O 1
ATOM 2079 N N . VAL A 1 287 ? 8.250 -31.795 184.137 1.00 14.23 287 VAL A N 1
ATOM 2080 C CA . VAL A 1 287 ? 8.245 -30.778 185.180 1.00 12.94 287 VAL A CA 1
ATOM 2081 C C . VAL A 1 287 ? 9.495 -29.944 184.970 1.00 13.55 287 VAL A C 1
ATOM 2082 O O . VAL A 1 287 ? 10.602 -30.494 184.924 1.00 16.04 287 VAL A O 1
ATOM 2086 N N . TRP A 1 288 ? 9.339 -28.630 184.818 1.00 13.03 288 TRP A N 1
ATOM 2087 C CA . TRP A 1 288 ? 10.508 -27.838 184.462 1.00 12.38 288 TRP A CA 1
ATOM 2088 C C . TRP A 1 288 ? 10.601 -26.512 185.201 1.00 12.05 288 TRP A C 1
ATOM 2089 O O . TRP A 1 288 ? 9.631 -25.991 185.752 1.00 12.50 288 TRP A O 1
ATOM 2100 N N . ASP A 1 289 ? 11.814 -25.968 185.150 1.00 11.84 289 ASP A N 1
ATOM 2101 C CA . ASP A 1 289 ? 12.211 -24.724 185.806 1.00 13.17 289 ASP A CA 1
ATOM 2102 C C . ASP A 1 289 ? 11.734 -23.561 184.938 1.00 12.39 289 ASP A C 1
ATOM 2103 O O . ASP A 1 289 ? 12.332 -23.245 183.903 1.00 12.50 289 ASP A O 1
ATOM 2108 N N . ASN A 1 290 ? 10.668 -22.898 185.381 1.00 11.83 290 ASN A N 1
ATOM 2109 C CA . ASN A 1 290 ? 10.062 -21.781 184.668 1.00 12.33 290 ASN A CA 1
ATOM 2110 C C . ASN A 1 290 ? 10.705 -20.440 185.020 1.00 12.42 290 ASN A C 1
ATOM 2111 O O . ASN A 1 290 ? 10.232 -19.387 184.563 1.00 13.64 290 ASN A O 1
ATOM 2116 N N . ARG A 1 291 ? 11.777 -20.453 185.824 1.00 12.73 291 ARG A N 1
ATOM 2117 C CA . ARG A 1 291 ? 12.658 -19.291 185.926 1.00 13.37 291 ARG A CA 1
ATOM 2118 C C . ARG A 1 291 ? 13.703 -19.308 184.815 1.00 12.61 291 ARG A C 1
ATOM 2119 O O . ARG A 1 291 ? 13.906 -18.304 184.118 1.00 13.88 291 ARG A O 1
ATOM 2127 N N . SER A 1 292 ? 14.375 -20.448 184.655 1.00 12.98 292 SER A N 1
ATOM 2128 C CA . SER A 1 292 ? 15.541 -20.547 183.780 1.00 14.31 292 SER A CA 1
ATOM 2129 C C . SER A 1 292 ? 15.165 -20.754 182.324 1.00 14.06 292 SER A C 1
ATOM 2130 O O . SER A 1 292 ? 15.899 -20.312 181.437 1.00 13.90 292 SER A O 1
ATOM 2133 N N . LEU A 1 293 ? 14.094 -21.492 182.043 1.00 12.27 293 LEU A N 1
ATOM 2134 C CA . LEU A 1 293 ? 13.831 -21.932 180.679 1.00 12.33 293 LEU A CA 1
ATOM 2135 C C . LEU A 1 293 ? 12.811 -21.053 179.976 1.00 12.93 293 LEU A C 1
ATOM 2136 O O . LEU A 1 293 ? 11.873 -20.525 180.584 1.00 13.24 293 LEU A O 1
ATOM 2141 N N . ILE A 1 294 ? 13.011 -20.919 178.668 1.00 12.64 294 ILE A N 1
ATOM 2142 C CA . ILE A 1 294 ? 11.951 -20.531 177.748 1.00 12.94 294 ILE A CA 1
ATOM 2143 C C . ILE A 1 294 ? 11.656 -21.743 176.875 1.00 13.62 294 ILE A C 1
ATOM 2144 O O . ILE A 1 294 ? 12.476 -22.655 176.733 1.00 12.94 294 ILE A O 1
ATOM 2149 N N . HIS A 1 295 ? 10.454 -21.765 176.304 1.00 12.60 295 HIS A N 1
ATOM 2150 C CA . HIS A 1 295 ? 10.017 -22.917 175.520 1.00 12.29 295 HIS A CA 1
ATOM 2151 C C . HIS A 1 295 ? 9.100 -22.453 174.393 1.00 13.62 295 HIS A C 1
ATOM 2152 O O . HIS A 1 295 ? 8.605 -21.323 174.393 1.00 13.55 295 HIS A O 1
ATOM 2159 N N A ARG A 1 296 ? 8.866 -23.364 173.448 0.64 13.63 296 ARG A N 1
ATOM 2160 N N B ARG A 1 296 ? 8.897 -23.329 173.408 0.36 13.71 296 ARG A N 1
ATOM 2161 C CA A ARG A 1 296 ? 8.106 -23.078 172.240 0.64 14.33 296 ARG A CA 1
ATOM 2162 C CA B ARG A 1 296 ? 8.011 -23.004 172.294 0.36 14.24 296 ARG A CA 1
ATOM 2163 C C A ARG A 1 296 ? 7.564 -24.390 171.691 0.64 13.93 296 ARG A C 1
ATOM 2164 C C B ARG A 1 296 ? 7.658 -24.271 171.527 0.36 14.55 296 ARG A C 1
ATOM 2165 O O A ARG A 1 296 ? 8.163 -25.457 171.870 0.64 13.75 296 ARG A O 1
ATOM 2166 O O B ARG A 1 296 ? 8.466 -25.200 171.423 0.36 15.04 296 ARG A O 1
ATOM 2181 N N . ALA A 1 297 ? 6.430 -24.296 171.007 1.00 15.56 297 ALA A N 1
ATOM 2182 C CA . ALA A 1 297 ? 5.940 -25.433 170.246 1.00 18.16 297 ALA A CA 1
ATOM 2183 C C . ALA A 1 297 ? 6.727 -25.579 168.945 1.00 15.20 297 ALA A C 1
ATOM 2184 O O . ALA A 1 297 ? 7.345 -24.641 168.447 1.00 17.85 297 ALA A O 1
ATOM 2186 N N . ARG A 1 298 ? 6.681 -26.776 168.374 1.00 15.69 298 ARG A N 1
ATOM 2187 C CA . ARG A 1 298 ? 7.295 -26.972 167.068 1.00 16.23 298 ARG A CA 1
ATOM 2188 C C . ARG A 1 298 ? 6.467 -26.303 165.971 1.00 17.32 298 ARG A C 1
ATOM 2189 O O . ARG A 1 298 ? 5.292 -25.969 166.157 1.00 18.41 298 ARG A O 1
ATOM 2197 N N . HIS A 1 299 ? 7.107 -26.096 164.817 1.00 16.67 299 HIS A N 1
ATOM 2198 C CA . HIS A 1 299 ? 6.366 -25.724 163.618 1.00 19.78 299 HIS A CA 1
ATOM 2199 C C . HIS A 1 299 ? 5.288 -26.767 163.346 1.00 20.88 299 HIS A C 1
ATOM 2200 O O . HIS A 1 299 ? 5.458 -27.961 163.617 1.00 19.06 299 HIS A O 1
ATOM 2207 N N . THR A 1 300 ? 4.162 -26.306 162.800 1.00 21.51 300 THR A N 1
ATOM 2208 C CA . THR A 1 300 ? 3.051 -27.197 162.453 1.00 20.26 300 THR A CA 1
ATOM 2209 C C . THR A 1 300 ? 3.307 -27.809 161.074 1.00 21.90 300 THR A C 1
ATOM 2210 O O . THR A 1 300 ? 2.633 -27.521 160.082 1.00 23.78 300 THR A O 1
ATOM 2214 N N . THR A 1 301 ? 4.322 -28.670 161.018 1.00 18.98 301 THR A N 1
ATOM 2215 C CA . THR A 1 301 ? 4.685 -29.283 159.751 1.00 22.53 301 THR A CA 1
ATOM 2216 C C . THR A 1 301 ? 3.823 -30.491 159.403 1.00 24.57 301 THR A C 1
ATOM 2217 O O . THR A 1 301 ? 3.892 -30.968 158.266 1.00 23.45 301 THR A O 1
ATOM 2221 N N . THR A 1 302 ? 3.023 -30.991 160.340 1.00 19.91 302 THR A N 1
ATOM 2222 C CA . THR A 1 302 ? 2.104 -32.099 160.134 1.00 20.17 302 THR A CA 1
ATOM 2223 C C . THR A 1 302 ? 0.734 -31.722 160.674 1.00 19.72 302 THR A C 1
ATOM 2224 O O . THR A 1 302 ? 0.606 -30.790 161.472 1.00 20.85 302 THR A O 1
ATOM 2228 N N . PRO A 1 303 ? -0.307 -32.448 160.274 1.00 19.73 303 PRO A N 1
ATOM 2229 C CA . PRO A 1 303 ? -1.648 -32.178 160.806 1.00 19.24 303 PRO A CA 1
ATOM 2230 C C . PRO A 1 303 ? -1.949 -32.933 162.091 1.00 17.98 303 PRO A C 1
ATOM 2231 O O . PRO A 1 303 ? -3.111 -33.023 162.499 1.00 19.42 303 PRO A O 1
ATOM 2235 N N . GLU A 1 304 ? -0.914 -33.471 162.738 1.00 16.31 304 GLU A N 1
ATOM 2236 C CA . GLU A 1 304 ? -1.111 -34.304 163.922 1.00 17.14 304 GLU A CA 1
ATOM 2237 C C . GLU A 1 304 ? -1.590 -33.457 165.099 1.00 17.24 304 GLU A C 1
ATOM 2238 O O . GLU A 1 304 ? -1.087 -32.350 165.311 1.00 21.18 304 GLU A O 1
ATOM 2244 N N . PRO A 1 305 ? -2.544 -33.951 165.880 1.00 16.92 305 PRO A N 1
ATOM 2245 C CA . PRO A 1 305 ? -3.098 -33.155 166.978 1.00 17.75 305 PRO A CA 1
ATOM 2246 C C . PRO A 1 305 ? -2.247 -33.210 168.237 1.00 18.21 305 PRO A C 1
ATOM 2247 O O . PRO A 1 305 ? -1.425 -34.103 168.447 1.00 19.43 305 PRO A O 1
ATOM 2251 N N . THR A 1 306 ? -2.488 -32.224 169.094 1.00 17.23 306 THR A N 1
ATOM 2252 C CA . THR A 1 306 ? -1.851 -32.135 170.401 1.00 16.41 306 THR A CA 1
ATOM 2253 C C . THR A 1 306 ? -2.918 -31.876 171.451 1.00 16.49 306 THR A C 1
ATOM 2254 O O . THR A 1 306 ? -3.765 -30.994 171.278 1.00 17.45 306 THR A O 1
ATOM 2258 N N . VAL A 1 307 ? -2.878 -32.643 172.538 1.00 14.97 307 VAL A N 1
ATOM 2259 C CA . VAL A 1 307 ? -3.647 -32.339 173.740 1.00 16.24 307 VAL A CA 1
ATOM 2260 C C . VAL A 1 307 ? -2.714 -32.478 174.926 1.00 14.84 307 VAL A C 1
ATOM 2261 O O . VAL A 1 307 ? -2.093 -33.530 175.105 1.00 16.61 307 VAL A O 1
ATOM 2265 N N A SER A 1 308 ? -2.606 -31.419 175.727 0.50 13.85 308 SER A N 1
ATOM 2266 N N B SER A 1 308 ? -2.615 -31.433 175.740 0.50 13.87 308 SER A N 1
ATOM 2267 C CA A SER A 1 308 ? -1.805 -31.462 176.941 0.50 14.22 308 SER A CA 1
ATOM 2268 C CA B SER A 1 308 ? -1.820 -31.533 176.954 0.50 14.24 308 SER A CA 1
ATOM 2269 C C A SER A 1 308 ? -2.563 -30.778 178.067 0.50 14.25 308 SER A C 1
ATOM 2270 C C B SER A 1 308 ? -2.484 -30.746 178.068 0.50 14.24 308 SER A C 1
ATOM 2271 O O A SER A 1 308 ? -3.341 -29.848 177.841 0.50 14.57 308 SER A O 1
ATOM 2272 O O B SER A 1 308 ? -3.112 -29.710 177.833 0.50 14.38 308 SER A O 1
ATOM 2277 N N . TYR A 1 309 ? -2.330 -31.255 179.285 1.00 13.61 309 TYR A N 1
ATOM 2278 C CA . TYR A 1 309 ? -2.834 -30.620 180.491 1.00 13.77 309 TYR A CA 1
ATOM 2279 C C . TYR A 1 309 ? -1.654 -29.999 181.222 1.00 14.62 309 TYR A C 1
ATOM 2280 O O . TYR A 1 309 ? -0.571 -30.591 181.280 1.00 14.23 309 TYR A O 1
ATOM 2289 N N . ARG A 1 310 ? -1.860 -28.805 181.779 1.00 12.73 310 ARG A N 1
ATOM 2290 C CA . ARG A 1 310 ? -0.779 -28.080 182.433 1.00 12.66 310 ARG A CA 1
ATOM 2291 C C . ARG A 1 310 ? -1.207 -27.638 183.820 1.00 12.92 310 ARG A C 1
ATOM 2292 O O . ARG A 1 310 ? -2.313 -27.122 184.001 1.00 13.56 310 ARG A O 1
ATOM 2300 N N . VAL A 1 311 ? -0.317 -27.833 184.798 1.00 12.86 311 VAL A N 1
ATOM 2301 C CA . VAL A 1 311 ? -0.459 -27.281 186.144 1.00 13.30 311 VAL A CA 1
ATOM 2302 C C . VAL A 1 311 ? 0.767 -26.415 186.398 1.00 10.98 311 VAL A C 1
ATOM 2303 O O . VAL A 1 311 ? 1.878 -26.782 186.005 1.00 13.96 311 VAL A O 1
ATOM 2307 N N . THR A 1 312 ? 0.572 -25.250 187.005 1.00 12.08 312 THR A N 1
ATOM 2308 C CA . THR A 1 312 ? 1.655 -24.300 187.219 1.00 12.21 312 THR A CA 1
ATOM 2309 C C . THR A 1 312 ? 1.674 -23.913 188.687 1.00 12.63 312 THR A C 1
ATOM 2310 O O . THR A 1 312 ? 0.654 -23.468 189.222 1.00 13.01 312 THR A O 1
ATOM 2314 N N . VAL A 1 313 ? 2.815 -24.102 189.350 1.00 12.27 313 VAL A N 1
ATOM 2315 C CA . VAL A 1 313 ? 2.855 -23.987 190.807 1.00 12.27 313 VAL A CA 1
ATOM 2316 C C . VAL A 1 313 ? 3.907 -22.986 191.268 1.00 12.83 313 VAL A C 1
ATOM 2317 O O . VAL A 1 313 ? 5.002 -22.879 190.696 1.00 13.25 313 VAL A O 1
ATOM 2321 N N . HIS A 1 314 ? 3.570 -22.267 192.334 1.00 11.93 314 HIS A N 1
ATOM 2322 C CA . HIS A 1 314 ? 4.504 -21.412 193.052 1.00 12.38 314 HIS A CA 1
ATOM 2323 C C . HIS A 1 314 ? 5.236 -22.256 194.081 1.00 14.09 314 HIS A C 1
ATOM 2324 O O . HIS A 1 314 ? 4.606 -23.017 194.827 1.00 16.23 314 HIS A O 1
ATOM 2331 N N . ASP A 1 315 ? 6.561 -22.150 194.095 1.00 13.02 315 ASP A N 1
ATOM 2332 C CA . ASP A 1 315 ? 7.367 -22.855 195.084 1.00 13.34 315 ASP A CA 1
ATOM 2333 C C . ASP A 1 315 ? 7.642 -21.922 196.263 1.00 16.66 315 ASP A C 1
ATOM 2334 O O . ASP A 1 315 ? 6.917 -20.946 196.474 1.00 15.77 315 ASP A O 1
ATOM 2339 N N . GLU A 1 316 ? 8.692 -22.210 197.032 1.00 16.95 316 GLU A N 1
ATOM 2340 C CA . GLU A 1 316 ? 8.944 -21.522 198.293 1.00 19.90 316 GLU A CA 1
ATOM 2341 C C . GLU A 1 316 ? 9.615 -20.163 198.131 1.00 19.28 316 GLU A C 1
ATOM 2342 O O . GLU A 1 316 ? 9.831 -19.474 199.135 1.00 22.06 316 GLU A O 1
ATOM 2348 N N . ARG A 1 317 ? 9.940 -19.751 196.906 1.00 15.46 317 ARG A N 1
ATOM 2349 C CA . ARG A 1 317 ? 10.515 -18.438 196.675 1.00 14.75 317 ARG A CA 1
ATOM 2350 C C . ARG A 1 317 ? 9.763 -17.764 195.535 1.00 14.53 317 ARG A C 1
ATOM 2351 O O . ARG A 1 317 ? 9.179 -18.433 194.679 1.00 15.44 317 ARG A O 1
ATOM 2359 N N . LYS A 1 318 ? 9.778 -16.435 195.534 1.00 16.67 318 LYS A N 1
ATOM 2360 C CA . LYS A 1 318 ? 9.297 -15.705 194.367 1.00 15.64 318 LYS A CA 1
ATOM 2361 C C . LYS A 1 318 ? 10.216 -15.974 193.175 1.00 15.15 318 LYS A C 1
ATOM 2362 O O . LYS A 1 318 ? 11.317 -16.524 193.308 1.00 16.20 318 LYS A O 1
ATOM 2368 N N . LEU A 1 319 ? 9.758 -15.582 191.982 1.00 14.54 319 LEU A N 1
ATOM 2369 C CA . LEU A 1 319 ? 10.566 -15.824 190.790 1.00 15.10 319 LEU A CA 1
ATOM 2370 C C . LEU A 1 319 ? 11.984 -15.301 190.982 1.00 14.56 319 LEU A C 1
ATOM 2371 O O . LEU A 1 319 ? 12.964 -15.997 190.687 1.00 15.03 319 LEU A O 1
ATOM 2376 N N . HIS A 1 320 ? 12.104 -14.078 191.489 1.00 13.50 320 HIS A N 1
ATOM 2377 C CA . HIS A 1 320 ? 13.384 -13.516 191.894 1.00 12.60 320 HIS A CA 1
ATOM 2378 C C . HIS A 1 320 ? 13.127 -12.605 193.088 1.00 16.29 320 HIS A C 1
ATOM 2379 O O . HIS A 1 320 ? 11.979 -12.246 193.390 1.00 16.42 320 HIS A O 1
ATOM 2386 N N . ASP A 1 321 ? 14.208 -12.224 193.771 1.00 15.40 321 ASP A N 1
ATOM 2387 C CA . ASP A 1 321 ? 14.057 -11.556 195.062 1.00 18.71 321 ASP A CA 1
ATOM 2388 C C . ASP A 1 321 ? 13.491 -10.145 194.953 1.00 18.32 321 ASP A C 1
ATOM 2389 O O . ASP A 1 321 ? 13.053 -9.587 195.966 1.00 23.73 321 ASP A O 1
ATOM 2391 N N . GLY A 1 322 ? 13.488 -9.554 193.769 1.00 19.32 322 GLY A N 1
ATOM 2392 C CA . GLY A 1 322 ? 12.909 -8.235 193.622 1.00 21.91 322 GLY A CA 1
ATOM 2393 C C . GLY A 1 322 ? 11.410 -8.194 193.456 1.00 25.24 322 GLY A C 1
ATOM 2394 O O . GLY A 1 322 ? 10.840 -7.100 193.389 1.00 27.02 322 GLY A O 1
ATOM 2395 N N . ILE A 1 323 ? 10.753 -9.349 193.375 1.00 22.61 323 ILE A N 1
ATOM 2396 C CA . ILE A 1 323 ? 9.307 -9.409 193.153 1.00 25.75 323 ILE A CA 1
ATOM 2397 C C . ILE A 1 323 ? 8.551 -8.840 194.345 1.00 30.41 323 ILE A C 1
ATOM 2398 O O . ILE A 1 323 ? 8.756 -9.276 195.472 1.00 32.23 323 ILE A O 1
#

Nearest PDB structures (foldseek):
  6dch-assembly1_A  TM=1.003E+00  e=9.387E-66  Streptomyces coeruleorubidus
  6l86-assembly1_C-3  TM=9.839E-01  e=5.326E-51  Streptomyces thioluteus
  6l86-assembly2_B  TM=9.836E-01  e=9.687E-51  Streptomyces thioluteus
  6l86-assembly2_D-2  TM=9.805E-01  e=1.028E-50  Streptomyces thioluteus
  8kif-assembly2_A  TM=9.443E-01  e=2.309E-35  Mycobacterium marinum M

Foldseek 3Di:
DPDWDWAADPDQAAEIEIEPDDLVDDDPVRLVVVVLNQVRNFKYKYFQADDDPVSVVSSVVSFFAWDADPDQQQAAPVGRRKGKEWDDDDVNHDRGHYDPFAFWAQPCLLPAFAAWKKKKAWDFAFPPQGFKKKFFQLVLLVPDPPVLVVVLVLKKWWWFQLVPDDDDVVCPPPDVVVVSVVRCVVRNIDIDRQWAQAPSPRGIGRHDTPNTTDFMAGNVRHTDDCVSVVVSCVSRVRPPLVQPDPRMDTDGDDHRIMMMGGSLGMIMGGHPPPDPGITIMIMIGRHHPDTSHPVD

B-factor: mean 19.72, std 7.67, range [9.78, 79.34]

InterPro domains:
  IPR003819 TauD/TfdA-like domain [PF02668] (8-274)
  IPR042098 Glutarate 2-hydroxylase superfamily [G3DSA:3.60.130.10] (5-295)
  IPR051178 TfdA dioxygenase [PTHR43779] (10-289)

Radius of gyration: 18.97 Å; Cα contacts (8 Å, |Δi|>4): 638; chains: 1; bounding box: 50×52×42 Å

Organism: Streptomyces coeruleorubidus (NCBI:txid116188)